Protein AF-N1R5I3-F1 (afdb_monomer)

Mean predicted aligned error: 16.25 Å

pLDDT: mean 70.78, std 18.13, range [28.2, 93.19]

Nearest PDB structures (foldseek):
  2zdi-assembly1_B-2  TM=7.464E-01  e=5.497E-02  Pyrococcus horikoshii
  1fxk-assembly1_B  TM=7.696E-01  e=9.918E-02  Methanothermobacter thermautotrophicus
  2zqm-assembly1_A  TM=6.468E-01  e=4.886E-02  Thermococcus sp. JCM 11816
  6r0w-assembly1_G  TM=3.339E-01  e=1.051E+00  Thermus thermophilus HB8
  7vau-assembly1_G  TM=3.436E-01  e=2.864E+00  Thermus thermophilus HB8

Radius of gyration: 32.84 Å; Cα contacts (8 Å, |Δi|>4): 110; chains: 1; bounding box: 80×50×85 Å

Solvent-accessible surface area (backbone atoms only — not comparable to full-atom values): 11424 Å² total; per-residue (Å²): 134,84,83,78,80,83,83,88,71,90,90,73,93,75,83,78,76,84,75,76,51,71,72,55,51,55,52,49,53,54,50,53,51,49,52,52,46,48,52,53,40,42,44,49,63,72,68,58,52,53,62,48,43,51,51,50,43,50,53,41,52,51,50,52,51,50,51,45,53,50,30,67,70,38,99,57,29,68,71,52,80,64,54,54,58,58,53,74,72,60,72,96,76,81,89,75,83,73,79,82,59,41,92,78,51,32,44,67,62,84,85,41,67,39,81,44,69,46,89,98,53,96,50,74,45,83,34,41,44,66,61,52,50,51,53,46,50,56,49,43,55,50,43,55,50,50,51,53,53,50,52,51,49,48,51,50,43,52,47,53,49,52,55,53,51,63,53,56,75,66,60,52,69,66,60,58,46,58,71,69,55,74,74,77,76,82,129

Secondary structure (DSSP, 8-state):
---------SS----------HHHHHHHHHHHHHHHHHHHHHIIIIISSHHHHHHHHHHHHHHHHHHHHHHHHSTTS---HHHHHHHHHS-----------BTTTBS--TT-EEEEEPTTS--EEEEEHHHHHHHHHHHHHHHHHHHHHHHHHHHHHHHHHHHHHHHHTTS-HHHHHHHH-------

InterPro domains:
  IPR030482 p53 and DNA damage-regulated protein 1 [PTHR21162] (20-185)

Foldseek 3Di:
DDDDDDDDDDDDPPPPPPPQDPVNVVVVVLVVVLVVLVVVLCCLPPNDQQVVLVVLLVVLVVVLVVLLVVLVVDPQADDDPVNVVVVVVDDDDDDDPDPPQDPRSGGDDQPAWDWDDDPPDPDIDTGGSVVVNVVSVVVNVVSVVSNVVSVVSSVVSVVVSVVSVVVVVVPDVVVVVVVVPPDPPDD

Sequence (187 aa):
MLEIGTFKFCGLLMNVCFVMDSNMKELQEALVDIETDAEQLLLARHEDQLVQNDKMRNANREALTALRKRART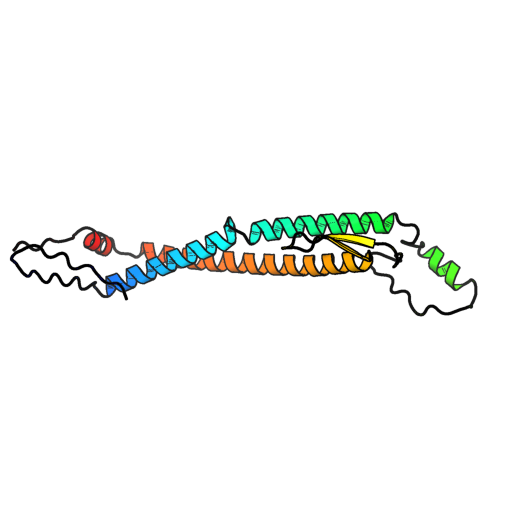TKSSVPSPFDIVMKEMEGTSGKQLVKEICSTCGNHDPKEHTWLMFPGSDIFARVPFHATHTILEEDQERLDFDTKKLQSFVKEKSFLISEKGALADKISPGIVKSLVSLTDNPK

Organism: Aegilops tauschii (NCBI:txid37682)

Structure (mmCIF, N/CA/C/O backbone):
data_AF-N1R5I3-F1
#
_entry.id   AF-N1R5I3-F1
#
loop_
_atom_site.group_PDB
_atom_site.id
_atom_site.type_symbol
_atom_site.label_atom_id
_atom_site.label_alt_id
_atom_site.label_comp_id
_atom_site.label_asym_id
_atom_site.label_entity_id
_atom_site.label_seq_id
_atom_site.pdbx_PDB_ins_code
_atom_site.Cartn_x
_atom_site.Cartn_y
_atom_site.Cartn_z
_atom_site.occupancy
_atom_site.B_iso_or_equiv
_atom_site.auth_seq_id
_atom_site.auth_comp_id
_atom_site.auth_asym_id
_atom_site.auth_atom_id
_atom_site.pdbx_PDB_model_num
ATOM 1 N N . MET A 1 1 ? -35.255 -9.635 11.832 1.00 32.19 1 MET A N 1
ATOM 2 C CA . MET A 1 1 ? -36.475 -10.222 12.423 1.00 32.19 1 MET A CA 1
ATOM 3 C C . MET A 1 1 ? -36.019 -11.476 13.155 1.00 32.19 1 MET A C 1
ATOM 5 O O . MET A 1 1 ? -35.851 -12.503 12.518 1.00 32.19 1 MET A O 1
ATOM 9 N N . LEU A 1 2 ? -35.617 -11.353 14.426 1.00 28.20 2 LEU A N 1
ATOM 10 C CA . LEU A 1 2 ? -35.163 -12.508 15.207 1.00 28.20 2 LEU A CA 1
ATOM 11 C C . LEU A 1 2 ? -36.399 -13.216 15.768 1.00 28.20 2 LEU A C 1
ATOM 13 O O . LEU A 1 2 ? -37.068 -12.687 16.654 1.00 28.20 2 LEU A O 1
ATOM 17 N N . GLU A 1 3 ? -36.718 -14.382 15.211 1.00 37.94 3 GLU A N 1
ATOM 18 C CA . GLU A 1 3 ? -37.683 -15.309 15.797 1.00 37.94 3 GLU A CA 1
ATOM 19 C C . GLU A 1 3 ? -37.089 -15.895 17.079 1.00 37.94 3 GLU A C 1
ATOM 21 O O . GLU A 1 3 ? -36.144 -16.683 17.053 1.00 37.94 3 GLU A O 1
ATOM 26 N N . ILE A 1 4 ? -37.639 -15.486 18.220 1.00 37.69 4 ILE A N 1
ATOM 27 C CA . ILE A 1 4 ? -37.329 -16.082 19.516 1.00 37.69 4 ILE A CA 1
ATOM 28 C C . ILE A 1 4 ? -38.252 -17.294 19.667 1.00 37.69 4 ILE A C 1
ATOM 30 O O . ILE A 1 4 ? -39.475 -17.161 19.743 1.00 37.69 4 ILE A O 1
ATOM 34 N N . GLY A 1 5 ? -37.649 -18.484 19.633 1.00 38.44 5 GLY A N 1
ATOM 35 C CA . GLY A 1 5 ? -38.334 -19.772 19.651 1.00 38.44 5 GLY A CA 1
ATOM 36 C C . GLY A 1 5 ? -39.270 -19.943 20.848 1.00 38.44 5 GLY A C 1
ATOM 37 O O . GLY A 1 5 ? -38.907 -19.705 21.998 1.00 38.44 5 GLY A O 1
ATOM 38 N N . THR A 1 6 ? -40.488 -20.400 20.569 1.00 33.66 6 THR A N 1
ATOM 39 C CA . THR A 1 6 ? -41.483 -20.751 21.583 1.00 33.66 6 THR A CA 1
ATOM 40 C C . THR A 1 6 ? -41.281 -22.202 22.020 1.00 33.66 6 THR A C 1
ATOM 42 O O . THR A 1 6 ? -41.724 -23.136 21.357 1.00 33.66 6 THR A O 1
ATOM 45 N N . PHE A 1 7 ? -40.630 -22.416 23.165 1.00 36.94 7 PHE A N 1
ATOM 46 C CA . PHE A 1 7 ? -40.650 -23.720 23.831 1.00 36.94 7 PHE A CA 1
ATOM 47 C C . PHE A 1 7 ? -41.945 -23.866 24.636 1.00 36.94 7 PHE A C 1
ATOM 49 O O . PHE A 1 7 ? -42.171 -23.184 25.633 1.00 36.94 7 PHE A O 1
ATOM 56 N N . L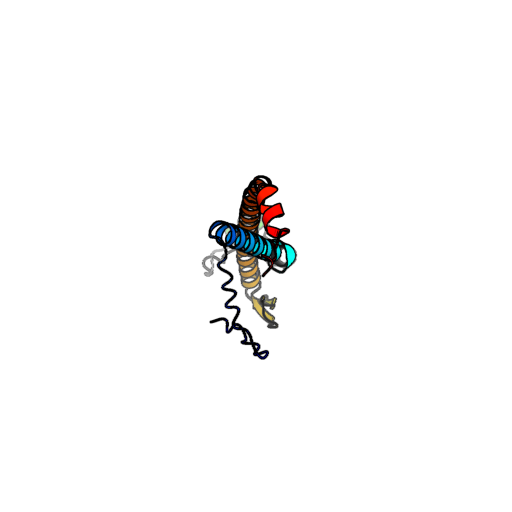YS A 1 8 ? -42.817 -24.769 24.180 1.00 33.47 8 LYS A N 1
ATOM 57 C CA . LYS A 1 8 ? -44.054 -25.158 24.865 1.00 33.47 8 LYS A CA 1
ATOM 58 C C . LYS A 1 8 ? -43.741 -26.284 25.854 1.00 33.47 8 LYS A C 1
ATOM 60 O O . LYS A 1 8 ? -43.558 -27.423 25.440 1.00 33.47 8 LYS A O 1
ATOM 65 N N . PHE A 1 9 ? -43.737 -25.982 27.151 1.00 32.16 9 PHE A N 1
ATOM 66 C CA . PHE A 1 9 ? -43.909 -26.989 28.200 1.00 32.16 9 PHE A CA 1
ATOM 67 C C . PHE A 1 9 ? -45.230 -26.749 28.937 1.00 32.16 9 PHE A C 1
ATOM 69 O O . PHE A 1 9 ? -45.660 -25.618 29.155 1.00 32.16 9 PHE A O 1
ATOM 76 N N . CYS A 1 10 ? -45.915 -27.851 29.218 1.00 35.41 10 CYS A N 1
ATOM 77 C CA . CYS A 1 10 ? -47.283 -27.924 29.706 1.00 35.41 10 CYS A CA 1
ATOM 78 C C . CYS A 1 10 ? -47.477 -27.179 31.043 1.00 35.41 10 CYS A C 1
ATOM 80 O O . CYS A 1 10 ? -46.829 -27.508 32.028 1.00 35.41 10 CYS A O 1
ATOM 82 N N . GLY A 1 11 ? -48.428 -26.236 31.079 1.00 38.22 11 GLY A N 1
ATOM 83 C CA . GLY A 1 11 ? -49.132 -25.834 32.302 1.00 38.22 11 GLY A CA 1
ATOM 84 C C . GLY A 1 11 ? -48.443 -24.833 33.236 1.00 38.22 11 GLY A C 1
ATOM 85 O O . GLY A 1 11 ? -48.203 -25.170 34.382 1.00 38.22 11 GLY A O 1
ATOM 86 N N . LEU A 1 12 ? -48.179 -23.605 32.779 1.00 35.69 12 LEU A N 1
ATOM 87 C CA . LEU A 1 12 ? -48.348 -22.331 33.513 1.00 35.69 12 LEU A CA 1
ATOM 88 C C . LEU A 1 12 ? -47.819 -21.213 32.596 1.00 35.69 12 LEU A C 1
ATOM 90 O O . LEU A 1 12 ? -46.630 -21.176 32.291 1.00 35.69 12 LEU A O 1
ATOM 94 N N . LEU A 1 13 ? -48.681 -20.304 32.135 1.00 38.00 13 LEU A N 1
ATOM 95 C CA . LEU A 1 13 ? -48.267 -19.134 31.351 1.00 38.00 13 LEU A CA 1
ATOM 96 C C . LEU A 1 13 ? -47.541 -18.133 32.263 1.00 38.00 13 LEU A C 1
ATOM 98 O O . LEU A 1 13 ? -48.144 -17.206 32.795 1.00 38.00 13 LEU A O 1
ATOM 102 N N . MET A 1 14 ? -46.237 -18.319 32.446 1.00 37.38 14 MET A N 1
ATOM 103 C CA . MET A 1 14 ? -45.344 -17.243 32.865 1.00 37.38 14 MET A CA 1
ATOM 104 C C . MET A 1 14 ? -44.928 -16.480 31.609 1.00 37.38 14 MET A C 1
ATOM 106 O O . MET A 1 14 ? -44.007 -16.880 30.903 1.00 37.38 14 MET A O 1
ATOM 110 N N . ASN A 1 15 ? -45.625 -15.383 31.312 1.00 40.53 15 ASN A N 1
ATOM 111 C CA . ASN A 1 15 ? -45.106 -14.374 30.393 1.00 40.53 15 ASN A CA 1
ATOM 112 C C . ASN A 1 15 ? -43.966 -13.642 31.106 1.00 40.53 15 ASN A C 1
ATOM 114 O O . ASN A 1 15 ? -44.182 -12.621 31.756 1.00 40.53 15 ASN A O 1
ATOM 118 N N . VAL A 1 16 ? -42.752 -14.183 31.017 1.00 43.09 16 VAL A N 1
ATOM 119 C CA . VAL A 1 16 ? -41.550 -13.440 31.397 1.00 43.09 16 VAL A CA 1
ATOM 120 C C . VAL A 1 16 ? -41.211 -12.523 30.228 1.00 43.09 16 VAL A C 1
ATOM 122 O O . VAL A 1 16 ? -40.530 -12.911 29.283 1.00 43.09 16 VAL A O 1
ATOM 125 N N . CYS A 1 17 ? -41.757 -11.310 30.254 1.00 42.47 17 CYS A N 1
ATOM 126 C CA . CYS A 1 17 ? -41.343 -10.256 29.341 1.00 42.47 17 CYS A CA 1
ATOM 127 C C . CYS A 1 17 ? -40.034 -9.675 29.889 1.00 42.47 17 CYS A C 1
ATOM 129 O O . CYS A 1 17 ? -40.055 -8.892 30.838 1.00 42.47 17 CYS A O 1
ATOM 131 N N . PHE A 1 18 ? -38.889 -10.092 29.343 1.00 45.56 18 PHE A N 1
ATOM 132 C CA . PHE A 1 18 ? -37.611 -9.450 29.648 1.00 45.56 18 PHE A CA 1
ATOM 133 C C . PHE A 1 18 ? -37.586 -8.072 28.978 1.00 45.56 18 PHE A C 1
ATOM 135 O O . PHE A 1 18 ? -37.163 -7.915 27.834 1.00 45.56 18 PHE A O 1
ATOM 142 N N . VAL A 1 19 ? -38.088 -7.059 29.683 1.00 56.59 19 VAL A N 1
ATOM 143 C CA . VAL A 1 19 ? -37.898 -5.661 29.298 1.00 56.59 19 VAL A CA 1
ATOM 144 C C . VAL A 1 19 ? -36.482 -5.285 29.714 1.00 56.59 19 VAL A C 1
ATOM 146 O O . VAL A 1 19 ? -36.206 -5.104 30.896 1.00 56.59 19 VAL A O 1
ATOM 149 N N . MET A 1 20 ? -35.571 -5.216 28.745 1.00 60.44 20 MET A N 1
ATOM 150 C CA . MET A 1 20 ? -34.242 -4.655 28.983 1.00 60.44 20 MET A CA 1
ATOM 151 C C . MET A 1 20 ? -34.392 -3.194 29.411 1.00 60.44 20 MET A C 1
ATOM 153 O O . MET A 1 20 ? -35.039 -2.413 28.706 1.00 60.44 20 MET A O 1
ATOM 157 N N . ASP A 1 21 ? -33.803 -2.851 30.556 1.00 67.12 21 ASP A N 1
ATOM 158 C CA . ASP A 1 21 ? -33.738 -1.482 31.070 1.00 67.12 21 ASP A CA 1
ATOM 159 C C . ASP A 1 21 ? -33.111 -0.546 30.014 1.00 67.12 21 ASP A C 1
ATOM 161 O O . ASP A 1 21 ? -32.239 -0.962 29.247 1.00 67.12 21 ASP A O 1
ATOM 165 N N . SER A 1 22 ? -33.554 0.712 29.943 1.00 72.06 22 SER A N 1
ATOM 166 C CA . SER A 1 22 ? -33.013 1.697 28.991 1.00 72.06 22 SER A CA 1
ATOM 167 C C . SER A 1 22 ? -31.502 1.862 29.159 1.00 72.06 22 SER A C 1
ATOM 169 O O . SER A 1 22 ? -30.767 1.852 28.176 1.00 72.06 22 SER A O 1
ATOM 171 N N . ASN A 1 23 ? -31.030 1.873 30.408 1.00 67.31 23 ASN A N 1
ATOM 172 C CA . ASN A 1 23 ? -29.608 1.974 30.728 1.00 67.31 23 ASN A CA 1
ATOM 173 C C . ASN A 1 23 ? -28.822 0.740 30.244 1.00 67.31 23 ASN A C 1
ATOM 175 O O . ASN A 1 23 ? -27.645 0.832 29.904 1.00 67.31 23 ASN A O 1
ATOM 179 N N . MET A 1 24 ? -29.474 -0.428 30.191 1.00 69.00 24 MET A N 1
ATOM 180 C CA . MET A 1 24 ? -28.870 -1.664 29.688 1.00 69.00 24 MET A CA 1
ATOM 181 C C . MET A 1 24 ? -28.740 -1.672 28.166 1.00 69.00 24 MET A C 1
ATOM 183 O O . MET A 1 24 ? -27.775 -2.229 27.648 1.00 69.00 24 MET A O 1
ATOM 187 N N . LYS A 1 25 ? -29.684 -1.052 27.450 1.00 73.31 25 LYS A N 1
ATOM 188 C CA . LYS A 1 25 ? -29.590 -0.893 25.992 1.00 73.31 25 LYS A CA 1
ATOM 189 C C . LYS A 1 25 ? -28.456 0.049 25.610 1.00 73.31 25 LYS A C 1
ATOM 191 O O . LYS A 1 25 ? -27.664 -0.302 24.746 1.00 73.31 25 LYS A O 1
ATOM 196 N N . GLU A 1 26 ? -28.331 1.171 26.315 1.00 75.62 26 GLU A N 1
ATOM 197 C CA . GLU A 1 26 ? -27.257 2.148 26.095 1.00 75.62 26 GLU A CA 1
ATOM 198 C C . GLU A 1 26 ? -25.866 1.543 26.344 1.00 75.62 26 GLU A C 1
ATOM 200 O O . GLU A 1 26 ? -24.950 1.731 25.545 1.00 75.62 26 GLU A O 1
ATOM 205 N N . LEU A 1 27 ? -25.705 0.758 27.418 1.00 74.56 27 LEU A N 1
ATOM 206 C CA . LEU A 1 27 ? -24.444 0.063 27.692 1.00 74.56 27 LEU A CA 1
ATOM 207 C C . LEU A 1 27 ? -24.122 -0.994 26.625 1.00 74.56 27 LEU A C 1
ATOM 209 O O . LEU A 1 27 ? -22.970 -1.122 26.216 1.00 74.56 27 LEU A O 1
ATOM 213 N N . GLN A 1 28 ? -25.123 -1.758 26.183 1.00 75.62 28 GLN A N 1
ATOM 214 C CA . GLN A 1 28 ? -24.932 -2.763 25.141 1.00 75.62 28 GLN A CA 1
ATOM 215 C C . GLN A 1 28 ? -24.524 -2.121 23.809 1.00 75.62 28 GLN A C 1
ATOM 217 O O . GLN A 1 28 ? -23.576 -2.593 23.189 1.00 75.62 28 GLN A O 1
ATOM 222 N N . GLU A 1 29 ? -25.196 -1.048 23.388 1.00 80.94 29 GLU A N 1
ATOM 223 C CA . GLU A 1 29 ? -24.838 -0.300 22.175 1.00 80.94 29 GLU A CA 1
ATOM 224 C C . GLU A 1 29 ? -23.408 0.246 22.262 1.00 80.94 29 GLU A C 1
ATOM 226 O O . GLU A 1 29 ? -22.619 0.047 21.341 1.00 80.94 29 GLU A O 1
ATOM 231 N N . ALA A 1 30 ? -23.021 0.821 23.406 1.00 79.81 30 ALA A N 1
ATOM 232 C CA . ALA A 1 30 ? -21.660 1.313 23.608 1.00 79.81 30 ALA A CA 1
ATOM 233 C C . ALA A 1 30 ? -20.594 0.204 23.507 1.00 79.81 30 ALA A C 1
ATOM 235 O O . ALA A 1 30 ? -19.517 0.435 22.957 1.00 79.81 30 ALA A O 1
ATOM 236 N N . LEU A 1 31 ? -20.875 -0.998 24.021 1.00 79.94 31 LEU A N 1
ATOM 237 C CA . LEU A 1 31 ? -19.963 -2.143 23.919 1.00 79.94 31 LEU A CA 1
ATOM 238 C C . LEU A 1 31 ? -19.847 -2.661 22.479 1.00 79.94 31 LEU A C 1
ATOM 240 O O . LEU A 1 31 ? -18.733 -2.917 22.026 1.00 79.94 31 LEU A O 1
ATOM 244 N N . VAL A 1 32 ? -20.966 -2.752 21.755 1.00 84.75 32 VAL A N 1
ATOM 245 C CA . VAL A 1 32 ? -20.989 -3.145 20.334 1.00 84.75 32 VAL A CA 1
ATOM 246 C C . VAL A 1 32 ? -20.195 -2.155 19.478 1.00 84.75 32 VAL A C 1
ATOM 248 O O . VAL A 1 32 ? -19.437 -2.561 18.596 1.00 84.75 32 VAL A O 1
ATOM 251 N N . ASP A 1 33 ? -20.302 -0.858 19.763 1.00 85.06 33 ASP A N 1
ATOM 252 C CA . ASP A 1 33 ? -19.533 0.173 19.066 1.00 85.06 33 ASP A CA 1
ATOM 253 C C . ASP A 1 33 ? -18.023 0.047 19.321 1.00 85.06 33 ASP A C 1
ATOM 255 O O . ASP A 1 33 ? -17.222 0.236 18.406 1.00 85.06 33 ASP A O 1
ATOM 259 N N . ILE A 1 34 ? -17.616 -0.258 20.560 1.00 84.25 34 ILE A N 1
ATOM 260 C CA . ILE A 1 34 ? -16.202 -0.478 20.911 1.00 84.25 34 ILE A CA 1
ATOM 261 C C . ILE A 1 34 ? -15.661 -1.723 20.207 1.00 84.25 34 ILE A C 1
ATOM 263 O O . ILE A 1 34 ? -14.552 -1.681 19.676 1.00 84.25 34 ILE A O 1
ATOM 267 N N . GLU A 1 35 ? -16.429 -2.813 20.190 1.00 84.25 35 GLU A N 1
ATOM 268 C CA . GLU A 1 35 ? -16.064 -4.052 19.500 1.00 84.25 35 GLU A CA 1
ATOM 269 C C . GLU A 1 35 ? -15.904 -3.813 17.993 1.00 84.25 35 GLU A C 1
ATOM 271 O O . GLU A 1 35 ? -14.868 -4.149 17.422 1.00 84.25 35 GLU A O 1
ATOM 276 N N . THR A 1 36 ? -16.851 -3.103 17.375 1.00 88.25 36 THR A N 1
ATOM 277 C CA . THR A 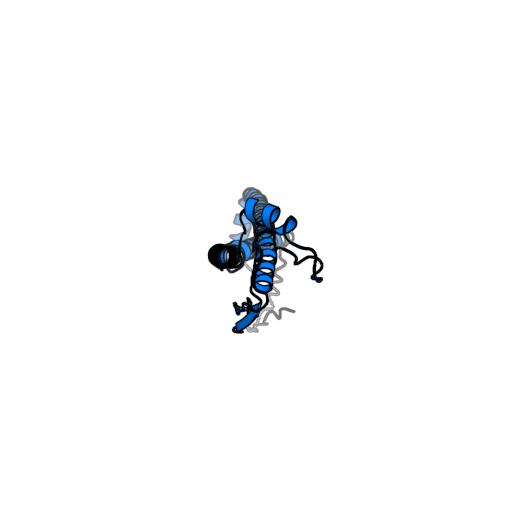1 36 ? -16.792 -2.733 15.952 1.00 88.25 36 THR A CA 1
ATOM 278 C C . THR A 1 36 ? -15.573 -1.856 15.637 1.00 88.25 36 THR A C 1
ATOM 280 O O . THR A 1 36 ? -14.874 -2.077 14.644 1.00 88.25 36 THR A O 1
ATOM 283 N N . ASP A 1 37 ? -15.276 -0.857 16.476 1.00 85.44 37 ASP A N 1
ATOM 284 C CA . ASP A 1 37 ? -14.087 -0.013 16.312 1.00 85.44 37 ASP A CA 1
ATOM 285 C C . ASP A 1 37 ? -12.786 -0.815 16.483 1.00 85.44 37 ASP A C 1
ATOM 287 O O . ASP A 1 37 ? -11.812 -0.576 15.758 1.00 85.44 37 ASP A O 1
ATOM 291 N N . ALA A 1 38 ? -12.762 -1.774 17.413 1.00 84.50 38 ALA A N 1
ATOM 292 C CA . ALA A 1 38 ? -11.624 -2.654 17.648 1.00 84.50 38 ALA A CA 1
ATOM 293 C C . ALA A 1 38 ? -11.386 -3.607 16.472 1.00 84.50 38 ALA A C 1
ATOM 295 O O . ALA A 1 38 ? -10.246 -3.726 16.026 1.00 84.50 38 ALA A O 1
ATOM 296 N N . GLU A 1 39 ? -12.433 -4.217 15.914 1.00 86.25 39 GLU A N 1
ATOM 297 C CA . GLU A 1 39 ? -12.341 -5.030 14.698 1.00 86.25 39 GLU A CA 1
ATOM 298 C C . GLU A 1 39 ? -11.801 -4.213 13.521 1.00 86.25 39 GLU A C 1
ATOM 300 O O . GLU A 1 39 ? -10.851 -4.630 12.861 1.00 86.25 39 GLU A O 1
ATOM 305 N N . GLN A 1 40 ? -12.320 -3.002 13.292 1.00 85.69 40 GLN A N 1
ATOM 306 C CA . GLN A 1 40 ? -11.816 -2.115 12.237 1.00 85.69 40 GLN A CA 1
ATOM 307 C C . GLN A 1 40 ? -10.341 -1.744 12.442 1.00 85.69 40 GLN A C 1
ATOM 309 O O . GLN A 1 40 ? -9.569 -1.692 11.480 1.00 85.69 40 GLN A O 1
ATOM 314 N N . LEU A 1 41 ? -9.926 -1.495 13.688 1.00 84.69 41 LEU A N 1
ATOM 315 C CA . LEU A 1 41 ? -8.529 -1.225 14.024 1.00 84.69 41 LEU A CA 1
ATOM 316 C C . LEU A 1 41 ? -7.641 -2.453 13.783 1.00 84.69 41 LEU A C 1
ATOM 318 O O . LEU A 1 41 ? -6.526 -2.307 13.273 1.00 84.69 41 LEU A O 1
ATOM 322 N N . LEU A 1 42 ? -8.118 -3.644 14.151 1.00 81.62 42 LEU A N 1
ATOM 323 C CA . LEU A 1 42 ? -7.424 -4.907 13.919 1.00 81.62 42 LEU A CA 1
ATOM 324 C C . LEU A 1 42 ? -7.299 -5.188 12.422 1.00 81.62 42 LEU A C 1
ATOM 326 O O . LEU A 1 42 ? -6.193 -5.457 11.977 1.00 81.62 42 LEU A O 1
ATOM 330 N N . LEU A 1 43 ? -8.347 -5.015 11.620 1.00 81.62 43 LEU A N 1
ATOM 331 C CA . LEU A 1 43 ? -8.281 -5.177 10.162 1.00 81.62 43 LEU A CA 1
ATOM 332 C C . LEU A 1 43 ? -7.293 -4.190 9.517 1.00 81.62 43 LEU A C 1
ATOM 334 O O . LEU A 1 43 ? -6.505 -4.564 8.645 1.00 81.62 43 LEU A O 1
ATOM 338 N N . ALA A 1 44 ? -7.268 -2.939 9.988 1.00 77.69 44 ALA A N 1
ATOM 339 C CA . ALA A 1 44 ? -6.331 -1.927 9.502 1.00 77.69 44 ALA A CA 1
ATOM 340 C C . ALA A 1 44 ? -4.863 -2.207 9.900 1.00 77.69 44 ALA A C 1
ATOM 342 O O . ALA A 1 44 ? -3.951 -1.891 9.130 1.00 77.69 44 ALA A O 1
ATOM 343 N N . ARG A 1 45 ? -4.614 -2.788 11.090 1.00 74.25 45 ARG A N 1
ATOM 344 C CA . ARG A 1 45 ? -3.261 -3.118 11.597 1.00 74.25 45 ARG A CA 1
ATOM 345 C C . ARG A 1 45 ? -2.753 -4.501 11.187 1.00 74.25 45 ARG A C 1
ATOM 347 O O . ARG A 1 45 ? -1.603 -4.609 10.770 1.00 74.25 45 ARG A O 1
ATOM 354 N N . HIS A 1 46 ? -3.557 -5.535 11.417 1.00 64.44 46 HIS A N 1
ATOM 355 C CA . HIS A 1 46 ? -3.167 -6.943 11.398 1.00 64.44 46 HIS A CA 1
ATOM 356 C C . HIS A 1 46 ? -3.436 -7.638 10.063 1.00 64.44 46 HIS A C 1
ATOM 358 O O . HIS A 1 46 ? -2.577 -8.417 9.658 1.00 64.44 46 HIS A O 1
ATOM 364 N N . GLU A 1 47 ? -4.573 -7.396 9.395 1.00 50.81 47 GLU A N 1
ATOM 365 C CA . GLU A 1 47 ? -5.024 -8.351 8.370 1.00 50.81 47 GLU A CA 1
ATOM 366 C C . GLU A 1 47 ? -4.526 -8.048 6.943 1.00 50.81 47 GLU A C 1
ATOM 368 O O . GLU A 1 47 ? -3.944 -8.951 6.360 1.00 50.81 47 GLU A O 1
ATOM 373 N N . ASP A 1 48 ? -4.582 -6.822 6.387 1.00 57.34 48 ASP A N 1
ATOM 374 C CA . ASP A 1 48 ? -4.196 -6.660 4.959 1.00 57.34 48 ASP A CA 1
ATOM 375 C C . ASP A 1 48 ? -3.617 -5.314 4.499 1.00 57.34 48 ASP A C 1
ATOM 377 O O . ASP A 1 48 ? -2.948 -5.270 3.472 1.00 57.34 48 ASP A O 1
ATOM 381 N N . GLN A 1 49 ? -3.815 -4.193 5.194 1.00 66.50 49 GLN A N 1
ATOM 382 C CA . GLN A 1 49 ? -3.538 -2.896 4.553 1.00 66.50 49 GLN A CA 1
ATOM 383 C C . GLN A 1 49 ? -2.140 -2.338 4.830 1.00 66.50 49 GLN A C 1
ATOM 385 O O . GLN A 1 49 ? -1.413 -2.064 3.882 1.00 66.50 49 GLN A O 1
ATOM 390 N N . LEU A 1 50 ? -1.703 -2.202 6.087 1.00 79.25 50 LEU A N 1
ATOM 391 C CA . LEU A 1 50 ? -0.375 -1.628 6.365 1.00 79.25 50 LEU A CA 1
ATOM 392 C C . LEU A 1 50 ? 0.778 -2.565 5.983 1.00 79.25 50 LEU A C 1
ATOM 394 O O . LEU A 1 50 ? 1.742 -2.126 5.360 1.00 79.25 50 LEU A O 1
ATOM 398 N N . VAL A 1 51 ? 0.680 -3.852 6.326 1.00 82.38 51 VAL A N 1
ATOM 399 C CA . VAL A 1 51 ? 1.747 -4.828 6.048 1.00 82.38 51 VAL A CA 1
ATOM 400 C C . VAL A 1 51 ? 1.869 -5.108 4.549 1.00 82.38 51 VAL A C 1
ATOM 402 O O . VAL A 1 51 ? 2.984 -5.173 4.036 1.00 82.38 51 VAL A O 1
ATOM 405 N N . GLN A 1 52 ? 0.754 -5.259 3.825 1.00 83.00 52 GLN A N 1
ATOM 406 C CA . GLN A 1 52 ? 0.822 -5.482 2.376 1.00 83.00 52 GLN A CA 1
ATOM 407 C C . GLN A 1 52 ? 1.237 -4.214 1.636 1.00 83.00 52 GLN A C 1
ATOM 409 O O . GLN A 1 52 ? 2.042 -4.304 0.714 1.00 83.00 52 GLN A O 1
ATOM 414 N N . ASN A 1 53 ? 0.769 -3.033 2.058 1.00 85.25 53 ASN A N 1
ATOM 415 C CA . ASN A 1 53 ? 1.228 -1.781 1.464 1.00 85.25 53 ASN A CA 1
ATOM 416 C C . ASN A 1 53 ? 2.741 -1.605 1.662 1.00 85.25 53 ASN A C 1
ATOM 418 O O . ASN A 1 53 ? 3.436 -1.300 0.699 1.00 85.25 53 ASN A O 1
ATOM 422 N N . ASP A 1 54 ? 3.282 -1.920 2.845 1.00 86.62 54 ASP A N 1
ATOM 423 C CA . ASP A 1 54 ? 4.728 -1.866 3.085 1.00 86.62 54 ASP A CA 1
ATOM 424 C C . ASP A 1 54 ? 5.517 -2.863 2.219 1.00 86.62 54 ASP A C 1
ATOM 426 O O . ASP A 1 54 ? 6.531 -2.498 1.621 1.00 86.62 54 ASP A O 1
ATOM 430 N N . LYS A 1 55 ? 5.020 -4.100 2.072 1.00 88.88 55 LYS A N 1
ATOM 431 C CA . LYS A 1 55 ? 5.607 -5.101 1.163 1.00 88.88 55 LYS A CA 1
ATOM 432 C C . LYS A 1 55 ? 5.635 -4.609 -0.282 1.00 88.88 55 LYS A C 1
ATOM 434 O O . LYS A 1 55 ? 6.684 -4.671 -0.922 1.00 88.88 55 LYS A O 1
ATOM 439 N N . MET A 1 56 ? 4.508 -4.102 -0.783 1.00 88.50 56 MET A N 1
ATOM 440 C CA . MET A 1 56 ? 4.387 -3.579 -2.147 1.00 88.50 56 MET A CA 1
ATOM 441 C C . MET A 1 56 ? 5.285 -2.361 -2.356 1.0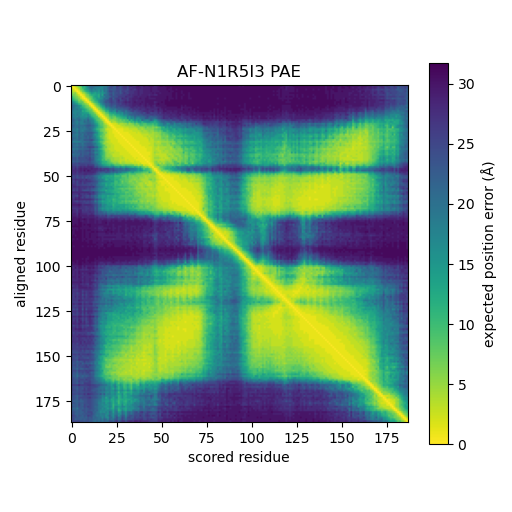0 88.50 56 MET A C 1
ATOM 443 O O . MET A 1 56 ? 6.001 -2.274 -3.350 1.00 88.50 56 MET A O 1
ATOM 447 N N . ARG A 1 57 ? 5.329 -1.458 -1.375 1.00 90.75 57 ARG A N 1
ATOM 448 C CA . ARG A 1 57 ? 6.200 -0.284 -1.381 1.00 90.75 57 ARG A CA 1
ATOM 449 C C . ARG A 1 57 ? 7.671 -0.682 -1.442 1.00 90.75 57 ARG A C 1
ATOM 451 O O . ARG A 1 57 ? 8.439 -0.105 -2.209 1.00 90.75 57 ARG A O 1
ATOM 458 N N . ASN A 1 58 ? 8.080 -1.676 -0.654 1.00 92.12 58 ASN A N 1
ATOM 459 C CA . ASN A 1 58 ? 9.451 -2.168 -0.691 1.00 92.12 58 ASN A CA 1
ATOM 460 C C . ASN A 1 58 ? 9.778 -2.831 -2.040 1.00 92.12 58 ASN A C 1
ATOM 462 O O . ASN A 1 58 ? 10.822 -2.542 -2.623 1.00 92.12 58 ASN A O 1
ATOM 466 N N . ALA A 1 59 ? 8.862 -3.641 -2.577 1.00 90.69 59 ALA A N 1
ATOM 467 C CA . ALA A 1 59 ? 9.025 -4.272 -3.884 1.00 90.69 59 ALA A CA 1
ATOM 468 C C . ALA A 1 59 ? 9.169 -3.234 -5.013 1.00 90.69 59 ALA A C 1
ATOM 470 O O . ALA A 1 59 ? 10.090 -3.330 -5.828 1.00 90.69 59 ALA A O 1
ATOM 471 N N . ASN A 1 60 ? 8.327 -2.196 -5.028 1.00 92.38 60 ASN A N 1
ATOM 472 C CA . ASN A 1 60 ? 8.408 -1.108 -6.006 1.00 92.38 60 ASN A CA 1
ATOM 473 C C . ASN A 1 60 ? 9.714 -0.323 -5.875 1.00 92.38 60 ASN A C 1
ATOM 475 O O . ASN A 1 60 ? 10.368 -0.036 -6.880 1.00 92.38 60 ASN A O 1
ATOM 479 N N . ARG A 1 61 ? 10.156 -0.030 -4.646 1.00 92.94 61 ARG A N 1
ATOM 480 C CA . ARG A 1 61 ? 11.447 0.625 -4.400 1.00 92.94 61 ARG A CA 1
ATOM 481 C C . ARG A 1 61 ? 12.619 -0.200 -4.935 1.00 92.94 61 ARG A C 1
ATOM 483 O O . ARG A 1 61 ? 13.543 0.362 -5.536 1.00 92.94 61 ARG A O 1
ATOM 490 N N . GLU A 1 62 ? 12.605 -1.513 -4.725 1.00 93.19 62 GLU A N 1
ATOM 491 C CA . GLU A 1 62 ? 13.609 -2.432 -5.269 1.00 93.19 62 GLU A CA 1
ATOM 492 C C . GLU A 1 62 ? 13.568 -2.477 -6.802 1.00 93.19 62 GLU A C 1
ATOM 494 O O . GLU A 1 62 ? 14.617 -2.340 -7.442 1.00 93.19 62 GLU A O 1
ATOM 499 N N . ALA A 1 63 ? 12.376 -2.559 -7.401 1.00 91.62 63 ALA A N 1
ATOM 500 C CA . ALA A 1 63 ? 12.188 -2.547 -8.850 1.00 91.62 63 ALA A CA 1
ATOM 501 C C . ALA A 1 63 ? 12.690 -1.236 -9.481 1.00 91.62 63 ALA A C 1
ATOM 503 O O . ALA A 1 63 ? 13.497 -1.267 -10.412 1.00 91.62 63 ALA A O 1
ATOM 504 N N . LEU A 1 64 ? 12.320 -0.078 -8.925 1.00 90.06 64 LEU A N 1
ATOM 505 C CA . LEU A 1 64 ? 12.827 1.231 -9.351 1.00 90.06 64 LEU A CA 1
ATOM 506 C C . LEU A 1 64 ? 14.347 1.333 -9.194 1.00 90.06 64 LEU A C 1
ATOM 508 O O . LEU A 1 64 ? 15.030 1.868 -10.068 1.00 90.06 64 LEU A O 1
ATOM 512 N N . THR A 1 65 ? 14.912 0.790 -8.114 1.00 90.00 65 THR A N 1
ATOM 513 C CA . THR A 1 65 ? 16.369 0.761 -7.916 1.00 90.00 65 THR A CA 1
ATOM 514 C C . THR A 1 65 ? 17.053 -0.084 -8.989 1.00 90.00 65 THR A C 1
ATOM 516 O O . THR A 1 65 ? 18.088 0.323 -9.523 1.00 90.00 65 THR A O 1
ATOM 519 N N . ALA A 1 66 ? 16.479 -1.235 -9.341 1.00 89.75 66 ALA A N 1
ATOM 520 C CA . ALA A 1 66 ? 16.987 -2.090 -10.407 1.00 89.75 66 ALA A CA 1
ATOM 521 C C . ALA A 1 66 ? 16.895 -1.405 -11.779 1.00 89.75 66 ALA A C 1
ATOM 523 O O . ALA A 1 66 ? 17.885 -1.385 -12.513 1.00 89.75 66 ALA A O 1
ATOM 524 N N . LEU A 1 67 ? 15.761 -0.769 -12.097 1.00 87.00 67 LEU A N 1
ATOM 525 C CA . LEU A 1 67 ? 15.585 -0.011 -13.339 1.00 87.00 67 LEU A CA 1
ATOM 526 C C . LEU A 1 67 ? 16.583 1.142 -13.437 1.00 87.00 67 LEU A C 1
ATOM 528 O O . LEU A 1 67 ? 17.237 1.294 -14.462 1.00 87.00 67 LEU A O 1
ATOM 532 N N . ARG A 1 68 ? 16.788 1.903 -12.359 1.00 85.50 68 ARG A N 1
ATOM 533 C CA . ARG A 1 68 ? 17.756 3.012 -12.326 1.00 85.50 68 ARG A CA 1
ATOM 534 C C . ARG A 1 68 ? 19.200 2.533 -12.478 1.00 85.50 68 ARG A C 1
ATOM 536 O O . ARG A 1 68 ? 19.989 3.180 -13.162 1.00 85.50 68 ARG A O 1
ATOM 543 N N . LYS A 1 69 ? 19.562 1.395 -11.872 1.00 84.75 69 LYS A N 1
ATOM 544 C CA . LYS A 1 69 ? 20.880 0.767 -12.076 1.00 84.75 69 LYS A CA 1
ATOM 545 C C . LYS A 1 69 ? 21.064 0.338 -13.528 1.00 84.75 69 LYS A C 1
ATOM 547 O O . LYS A 1 69 ? 22.095 0.648 -14.116 1.00 84.75 69 LYS A O 1
ATOM 552 N N . ARG A 1 70 ? 20.057 -0.323 -14.106 1.00 80.62 70 ARG A N 1
ATOM 553 C CA . ARG A 1 70 ? 20.069 -0.750 -15.507 1.00 80.62 70 ARG A CA 1
ATOM 554 C C . ARG A 1 70 ? 20.198 0.445 -16.441 1.00 80.62 70 ARG A C 1
ATOM 556 O O . ARG A 1 70 ? 21.098 0.421 -17.275 1.00 80.62 70 ARG A O 1
ATOM 563 N N . ALA A 1 71 ? 19.398 1.494 -16.228 1.00 76.50 71 ALA A N 1
ATOM 564 C CA . ALA A 1 71 ? 19.462 2.741 -16.982 1.00 76.50 71 ALA A CA 1
ATOM 565 C C . ALA A 1 71 ? 20.911 3.216 -17.073 1.00 76.50 71 ALA A C 1
ATOM 567 O O . ALA A 1 71 ? 21.434 3.202 -18.173 1.00 76.50 71 ALA A O 1
ATOM 568 N N . ARG A 1 72 ? 21.602 3.439 -15.940 1.00 71.81 72 ARG A N 1
ATOM 569 C CA . ARG A 1 72 ? 23.014 3.892 -15.875 1.00 71.81 72 ARG A CA 1
ATOM 570 C C . ARG A 1 72 ? 24.033 3.023 -16.625 1.00 71.81 72 ARG A C 1
ATOM 572 O O . ARG A 1 72 ? 25.124 3.497 -16.920 1.00 71.81 72 ARG A O 1
ATOM 579 N N . THR A 1 73 ? 23.729 1.747 -16.855 1.00 63.66 73 THR A N 1
ATOM 580 C CA . THR A 1 73 ? 24.632 0.797 -17.532 1.00 63.66 73 THR A CA 1
ATOM 581 C C . THR A 1 73 ? 24.346 0.637 -19.025 1.00 63.66 73 THR A C 1
ATOM 583 O O . THR A 1 73 ? 25.142 0.026 -19.739 1.00 63.66 73 THR A O 1
ATOM 586 N N . THR A 1 74 ? 23.226 1.166 -19.522 1.00 58.84 74 THR A N 1
ATOM 587 C CA . THR A 1 74 ? 22.869 1.074 -20.943 1.00 58.84 74 THR A CA 1
ATOM 588 C C . THR A 1 74 ? 23.579 2.160 -21.754 1.00 58.84 74 THR A C 1
ATOM 590 O O . THR A 1 74 ? 23.688 3.306 -21.334 1.00 58.84 74 THR A O 1
ATOM 593 N N . LYS A 1 75 ? 24.075 1.808 -22.949 1.00 51.75 75 LYS A N 1
ATOM 594 C CA . LYS A 1 75 ? 24.926 2.665 -23.806 1.00 51.75 75 LYS A CA 1
ATOM 595 C C . LYS A 1 75 ? 24.322 4.026 -24.206 1.00 51.75 75 LYS A C 1
ATOM 597 O O . LYS A 1 75 ? 25.041 4.835 -24.784 1.00 51.75 75 LYS A O 1
ATOM 602 N N . SER A 1 76 ? 23.038 4.290 -23.951 1.00 55.28 76 SER A N 1
ATOM 603 C CA . SER A 1 76 ? 22.404 5.589 -24.217 1.00 55.28 76 SER A CA 1
ATOM 604 C C . SER A 1 76 ? 22.292 6.496 -22.989 1.00 55.28 76 SER A C 1
ATOM 606 O O . SER A 1 76 ? 21.985 7.676 -23.158 1.00 55.28 76 SER A O 1
ATOM 608 N N . SER A 1 77 ? 22.554 6.007 -21.775 1.00 48.25 77 SER A N 1
ATOM 609 C CA . SER A 1 77 ? 22.354 6.795 -20.563 1.00 48.25 77 SER A CA 1
ATOM 610 C C . SER A 1 77 ? 23.591 7.630 -20.228 1.00 48.25 77 SER A C 1
ATOM 612 O O . SER A 1 77 ? 24.615 7.108 -19.793 1.00 48.25 77 SER A O 1
ATOM 614 N N . VAL A 1 78 ? 23.422 8.943 -20.345 1.00 50.25 78 VAL A N 1
ATOM 615 C CA . VAL A 1 78 ? 24.341 10.002 -19.906 1.00 50.25 78 VAL A CA 1
ATOM 616 C C . VAL A 1 78 ? 25.551 10.206 -20.831 1.00 50.25 78 VAL A C 1
ATOM 618 O O . VAL A 1 78 ? 26.643 9.719 -20.548 1.00 50.25 78 VAL A O 1
ATOM 621 N N . PRO A 1 79 ? 25.401 11.003 -21.909 1.00 52.09 79 PRO A N 1
ATOM 622 C CA . PRO A 1 79 ? 26.535 11.780 -22.390 1.00 52.09 79 PRO A CA 1
ATOM 623 C C . PRO A 1 79 ? 27.009 12.664 -21.229 1.00 52.09 79 PRO A C 1
ATOM 625 O O . PRO A 1 79 ? 26.184 13.253 -20.521 1.00 52.09 79 PRO A O 1
ATOM 628 N N . SER A 1 80 ? 28.320 12.749 -21.017 1.00 52.75 80 SER A N 1
ATOM 629 C CA . SER A 1 80 ? 28.899 13.736 -20.106 1.00 52.75 80 SER A CA 1
ATOM 630 C C . SER A 1 80 ? 28.349 15.128 -20.458 1.00 52.75 80 SER A C 1
ATOM 632 O O . SER A 1 80 ? 28.121 15.391 -21.641 1.00 52.75 80 SER A O 1
ATOM 634 N N . PRO A 1 81 ? 28.153 16.058 -19.504 1.00 56.41 81 PRO A N 1
ATOM 635 C CA . PRO A 1 81 ? 27.797 17.443 -19.829 1.00 56.41 81 PRO A CA 1
ATOM 636 C C . PRO A 1 81 ? 28.703 18.057 -20.913 1.00 56.41 81 PRO A C 1
ATOM 638 O O . PRO A 1 81 ? 28.244 18.862 -21.716 1.00 56.41 81 PRO A O 1
ATOM 641 N N . PHE A 1 82 ? 29.960 17.607 -20.997 1.00 54.94 82 PHE A N 1
ATOM 642 C CA . PHE A 1 82 ? 30.889 17.968 -22.068 1.00 54.94 82 PHE A CA 1
ATOM 643 C C . PHE A 1 82 ? 30.523 17.366 -23.437 1.00 54.94 82 PHE A C 1
ATOM 645 O O . PHE A 1 82 ? 30.644 18.052 -24.446 1.00 54.94 82 PHE A O 1
ATOM 652 N N . ASP A 1 83 ? 30.013 16.135 -23.495 1.00 56.62 83 ASP A N 1
ATOM 653 C CA . ASP A 1 83 ? 29.612 15.469 -24.744 1.00 56.62 83 ASP A CA 1
ATOM 654 C C . ASP A 1 83 ? 28.370 16.116 -25.378 1.00 56.62 83 ASP A C 1
ATOM 656 O O . ASP A 1 83 ? 28.215 16.090 -26.597 1.00 56.62 83 ASP A O 1
ATOM 660 N N . ILE A 1 84 ? 27.482 16.707 -24.568 1.00 57.97 84 ILE A N 1
ATOM 661 C CA . ILE A 1 84 ? 26.313 17.460 -25.056 1.00 57.97 84 ILE A CA 1
ATOM 662 C C . ILE A 1 84 ? 26.776 18.758 -25.727 1.00 57.97 84 ILE A C 1
ATOM 664 O O . ILE A 1 84 ? 26.386 19.035 -26.859 1.00 57.97 84 ILE A O 1
ATOM 668 N N . VAL A 1 85 ? 27.677 19.496 -25.070 1.00 60.34 85 VAL A N 1
ATOM 669 C CA . VAL A 1 85 ? 28.225 20.764 -25.580 1.00 60.34 85 VAL A CA 1
ATOM 670 C C . VAL A 1 85 ? 29.035 20.550 -26.863 1.00 60.34 85 VAL A C 1
ATOM 672 O O . VAL A 1 85 ? 28.876 21.299 -27.822 1.00 60.34 85 VAL A O 1
ATOM 675 N N . MET A 1 86 ? 29.851 19.493 -26.928 1.00 61.12 86 MET A N 1
ATOM 676 C CA . MET A 1 86 ? 30.634 19.176 -28.131 1.00 61.12 86 MET A CA 1
ATOM 677 C C . MET A 1 86 ? 29.746 18.771 -29.319 1.00 61.12 86 MET A C 1
ATOM 679 O O . MET A 1 86 ? 30.076 19.065 -30.465 1.00 61.12 86 MET A O 1
ATOM 683 N N . LYS A 1 87 ? 28.590 18.150 -29.058 1.00 59.19 87 LYS A N 1
ATOM 684 C CA . LYS A 1 87 ? 27.656 17.687 -30.094 1.00 59.19 87 LYS A CA 1
ATOM 685 C C . LYS A 1 87 ? 26.743 18.791 -30.636 1.00 59.19 87 LYS A C 1
ATOM 687 O O . LYS A 1 87 ? 26.281 18.684 -31.767 1.00 59.19 87 LYS A O 1
ATOM 692 N N . GLU A 1 88 ? 26.509 19.859 -29.873 1.00 58.78 88 GLU A N 1
ATOM 693 C CA . GLU A 1 88 ? 25.808 21.063 -30.353 1.00 58.78 88 GLU A CA 1
ATOM 694 C C . GLU A 1 88 ? 26.668 21.907 -31.312 1.00 58.78 88 GLU A C 1
ATOM 696 O O . GLU A 1 88 ? 26.128 22.666 -32.117 1.00 58.78 88 GLU A O 1
ATOM 701 N N . MET A 1 89 ? 27.996 21.744 -31.276 1.00 55.66 89 MET A N 1
ATOM 702 C CA . MET A 1 89 ? 2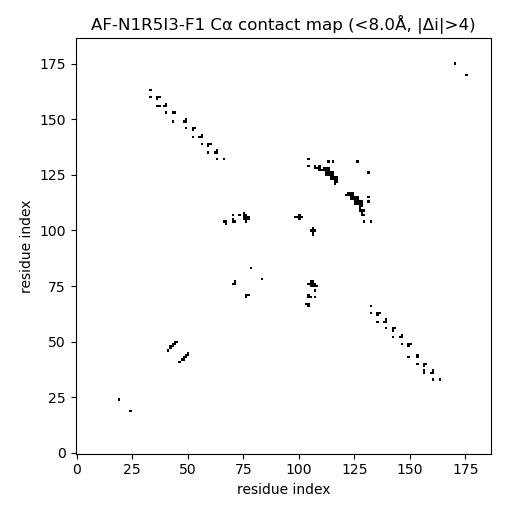8.933 22.444 -32.164 1.00 55.66 89 MET A CA 1
ATOM 703 C C . MET A 1 89 ? 29.175 21.718 -33.502 1.00 55.66 89 MET A C 1
ATOM 705 O O . MET A 1 89 ? 29.624 22.343 -34.463 1.00 55.66 89 MET A O 1
ATOM 709 N N . GLU A 1 90 ? 28.845 20.426 -33.604 1.00 51.16 90 GLU A N 1
ATOM 710 C CA . GLU A 1 90 ? 29.055 19.601 -34.801 1.00 51.16 90 GLU A CA 1
ATOM 711 C C . GLU A 1 90 ? 27.745 19.329 -35.564 1.00 51.16 90 GLU A C 1
ATOM 713 O O . GLU A 1 90 ? 27.148 18.260 -35.487 1.00 51.16 90 GLU A O 1
ATOM 718 N N . GLY A 1 91 ? 27.337 20.292 -36.394 1.00 48.12 91 GLY A N 1
ATOM 719 C CA . GLY A 1 91 ? 26.664 19.986 -37.662 1.00 48.12 91 GLY A CA 1
ATOM 720 C C . GLY A 1 91 ? 25.131 19.946 -37.667 1.00 48.12 91 GLY A C 1
ATOM 721 O O . GLY A 1 91 ? 24.479 18.950 -37.360 1.00 48.12 91 GLY A O 1
ATOM 722 N N . THR A 1 92 ? 24.548 21.015 -38.203 1.00 56.91 92 THR A N 1
ATOM 723 C CA . THR A 1 92 ? 23.151 21.129 -38.631 1.00 56.91 92 THR A CA 1
ATOM 724 C C . THR A 1 92 ? 22.793 20.098 -39.715 1.00 56.91 92 THR A C 1
ATOM 726 O O . THR A 1 92 ? 23.115 20.300 -40.883 1.00 56.91 92 THR A O 1
ATOM 729 N N . SER A 1 93 ? 22.057 19.028 -39.384 1.00 42.19 93 SER A N 1
ATOM 730 C CA . SER A 1 93 ? 21.143 18.362 -40.336 1.00 42.19 93 SER A CA 1
ATOM 731 C C . SER A 1 93 ? 20.117 17.443 -39.648 1.00 42.19 93 SER A C 1
ATOM 733 O O . SER A 1 93 ? 20.464 16.504 -38.946 1.00 42.19 93 SER A O 1
ATOM 735 N N . GLY A 1 94 ? 18.825 17.694 -39.901 1.00 43.84 94 GLY A N 1
ATOM 736 C CA . GLY A 1 94 ? 17.782 16.657 -39.877 1.00 43.84 94 GLY A CA 1
ATOM 737 C C . GLY A 1 94 ? 17.131 16.294 -38.532 1.00 43.84 94 GLY A C 1
ATOM 738 O O . GLY A 1 94 ? 17.413 15.251 -37.964 1.00 43.84 94 GLY A O 1
ATOM 739 N N . LYS A 1 95 ? 16.168 17.117 -38.095 1.00 50.56 95 LYS A N 1
ATOM 740 C CA . LYS A 1 95 ? 14.959 16.781 -37.304 1.00 50.56 95 LYS A CA 1
ATOM 741 C C . LYS A 1 95 ? 14.946 15.445 -36.523 1.00 50.56 95 LYS A C 1
ATOM 743 O O . LYS A 1 95 ? 14.526 14.419 -37.049 1.00 50.56 95 LYS A O 1
ATOM 748 N N . GLN A 1 96 ? 15.104 15.543 -35.203 1.00 41.41 96 GLN A N 1
ATOM 749 C CA . GLN A 1 96 ? 14.140 14.940 -34.277 1.00 41.41 96 GLN A CA 1
ATOM 750 C C . GLN A 1 96 ? 13.914 15.923 -33.125 1.00 41.41 96 GLN A C 1
ATOM 752 O O . GLN A 1 96 ? 14.761 16.086 -32.252 1.00 41.41 96 GLN A O 1
ATOM 757 N N . LEU A 1 97 ? 12.799 16.652 -33.207 1.00 48.56 97 LEU A N 1
ATOM 758 C CA . LEU A 1 97 ? 12.354 17.625 -32.213 1.00 48.56 97 LEU A CA 1
ATOM 759 C C . LEU A 1 97 ? 12.225 16.907 -30.864 1.00 48.56 97 LEU A C 1
ATOM 761 O O . LEU A 1 97 ? 11.440 15.973 -30.759 1.00 48.56 97 LEU A O 1
ATOM 765 N N . VAL A 1 98 ? 13.057 17.318 -29.903 1.00 46.84 98 VAL A N 1
ATOM 766 C CA . VAL A 1 98 ? 13.054 16.950 -28.477 1.00 46.84 98 VAL A CA 1
ATOM 767 C C . VAL A 1 98 ? 12.793 15.460 -28.219 1.00 46.84 98 VAL A C 1
ATOM 769 O O . VAL A 1 98 ? 11.665 15.028 -28.005 1.00 46.84 98 VAL A O 1
ATOM 772 N N . LYS A 1 99 ? 13.858 14.649 -28.165 1.00 55.78 99 LYS A N 1
ATOM 773 C CA . LYS A 1 99 ? 13.768 13.402 -27.393 1.00 55.78 99 LYS A CA 1
ATOM 774 C C . LYS A 1 99 ? 13.558 13.809 -25.938 1.00 55.78 99 LYS A C 1
ATOM 776 O O . LYS A 1 99 ? 14.455 14.420 -25.363 1.00 55.78 99 LYS A O 1
ATOM 781 N N . GLU A 1 100 ? 12.389 13.522 -25.372 1.00 56.03 100 GLU A N 1
ATOM 782 C CA . GLU A 1 100 ? 12.127 13.714 -23.945 1.00 56.03 100 GLU A CA 1
ATOM 783 C C . GLU A 1 100 ? 13.106 12.840 -23.156 1.00 56.03 100 GLU A C 1
ATOM 785 O O . GLU A 1 100 ? 12.975 11.619 -23.050 1.00 56.03 100 GLU A O 1
ATOM 790 N N . ILE A 1 101 ? 14.171 13.473 -22.673 1.00 64.00 101 ILE A N 1
ATOM 791 C CA . ILE A 1 101 ? 15.129 12.840 -21.782 1.00 64.00 101 ILE A CA 1
ATOM 792 C C . ILE A 1 101 ? 14.448 12.803 -20.420 1.00 64.00 101 ILE A C 1
ATOM 794 O O . ILE A 1 101 ? 14.300 13.830 -19.761 1.00 64.00 101 ILE A O 1
ATOM 798 N N . CYS A 1 102 ? 14.021 11.615 -20.002 1.00 68.94 102 CYS A N 1
ATOM 799 C CA . CYS A 1 102 ? 13.524 11.409 -18.649 1.00 68.94 102 CYS A CA 1
ATOM 800 C C . CYS A 1 102 ? 14.640 11.768 -17.656 1.00 68.94 102 CYS A C 1
ATOM 802 O O . CYS A 1 102 ? 15.762 11.276 -17.780 1.00 68.94 102 CYS A O 1
ATOM 804 N N . SER A 1 103 ? 14.342 12.593 -16.654 1.00 68.88 103 SER A N 1
ATOM 805 C CA . SER A 1 103 ? 15.299 12.988 -15.609 1.00 68.88 103 SER A CA 1
ATOM 806 C C . SER A 1 103 ? 15.877 11.788 -14.847 1.00 68.88 103 SER A C 1
ATOM 808 O O . SER A 1 103 ? 17.029 11.822 -14.417 1.00 68.88 103 SER A O 1
ATOM 810 N N . THR A 1 104 ? 15.097 10.713 -14.717 1.00 70.25 104 THR A N 1
ATOM 811 C CA . THR A 1 104 ? 15.463 9.521 -13.944 1.00 70.25 104 THR A CA 1
ATOM 812 C C . THR A 1 104 ? 16.048 8.400 -14.809 1.00 70.25 104 THR A C 1
ATOM 814 O O . THR A 1 104 ? 17.041 7.781 -14.428 1.00 70.25 104 THR A O 1
ATOM 817 N N . CYS A 1 105 ? 15.460 8.136 -15.982 1.00 73.00 105 CYS A N 1
ATOM 818 C CA . CYS A 1 105 ? 15.926 7.095 -16.910 1.00 73.00 105 CYS A CA 1
ATOM 819 C C . CYS A 1 105 ? 17.024 7.583 -17.870 1.00 73.00 105 CYS A C 1
ATOM 821 O O . CYS A 1 105 ? 17.704 6.769 -18.491 1.00 73.00 105 CYS A O 1
ATOM 823 N N . GLY A 1 106 ? 17.197 8.897 -18.017 1.00 71.31 106 GLY A N 1
ATOM 824 C CA . GLY A 1 106 ? 18.053 9.488 -19.035 1.00 71.31 106 GLY A CA 1
ATOM 825 C C . GLY A 1 106 ? 17.557 9.212 -20.457 1.00 71.31 106 GLY A C 1
ATOM 826 O O . GLY A 1 106 ? 16.389 8.890 -20.709 1.00 71.31 106 GLY A O 1
ATOM 827 N N . ASN A 1 107 ? 18.477 9.350 -21.410 1.00 71.06 107 ASN A N 1
ATOM 828 C CA . ASN A 1 107 ? 18.252 8.947 -22.791 1.00 71.06 107 ASN A CA 1
ATOM 829 C C . ASN A 1 107 ? 18.205 7.412 -22.839 1.00 71.06 107 ASN A C 1
ATOM 831 O O . ASN A 1 107 ? 19.206 6.746 -22.583 1.00 71.06 107 ASN A O 1
ATOM 835 N N . HIS A 1 108 ? 17.029 6.862 -23.116 1.00 71.62 108 HIS A N 1
ATOM 836 C CA . HIS A 1 108 ? 16.742 5.429 -23.119 1.00 71.62 108 HIS A CA 1
ATOM 837 C C . HIS A 1 108 ? 16.364 4.972 -24.534 1.00 71.62 108 HIS A C 1
ATOM 839 O O . HIS A 1 108 ? 15.907 5.776 -25.351 1.00 71.62 108 HIS A O 1
ATOM 845 N N . ASP A 1 109 ? 16.541 3.684 -24.838 1.00 73.38 109 ASP A N 1
ATOM 846 C CA . ASP A 1 109 ? 16.048 3.115 -26.094 1.00 73.38 109 ASP A CA 1
ATOM 847 C C . ASP A 1 109 ? 14.538 2.831 -25.974 1.00 73.38 109 ASP A C 1
ATOM 849 O O . ASP A 1 109 ? 14.144 1.983 -25.170 1.00 73.38 109 ASP A O 1
ATOM 853 N N . PRO A 1 110 ? 13.664 3.478 -26.770 1.00 71.81 110 PRO A N 1
ATOM 854 C CA . PRO A 1 110 ? 12.226 3.205 -26.741 1.00 71.81 110 PRO A CA 1
ATOM 855 C C . PRO A 1 110 ? 11.868 1.771 -27.171 1.00 71.81 110 PRO A C 1
ATOM 857 O O . PRO A 1 110 ? 10.741 1.331 -26.952 1.00 71.81 110 PRO A O 1
ATOM 860 N N . LYS A 1 111 ? 12.799 1.025 -27.786 1.00 77.75 111 LYS A N 1
ATOM 861 C CA . LYS A 1 111 ? 12.621 -0.394 -28.132 1.00 77.75 111 LYS A CA 1
ATOM 862 C C . LYS A 1 111 ? 13.002 -1.341 -26.997 1.00 77.75 111 LYS A C 1
ATOM 864 O O . LYS A 1 111 ? 12.730 -2.541 -27.104 1.00 77.75 111 LYS A O 1
ATOM 869 N N . GLU A 1 112 ? 13.622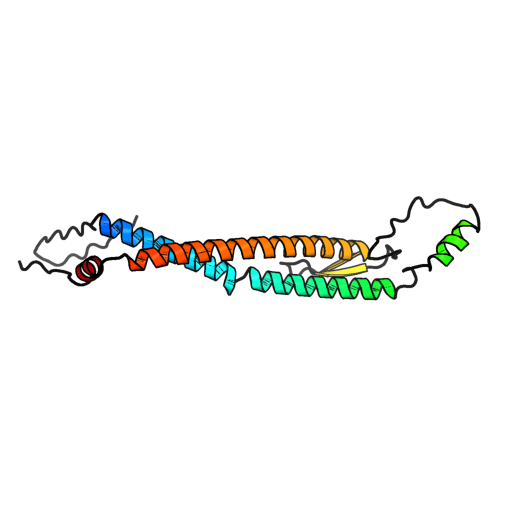 -0.854 -25.927 1.00 82.81 112 GLU A N 1
ATOM 870 C CA . GLU A 1 112 ? 13.918 -1.666 -24.754 1.00 82.81 112 GLU A CA 1
ATOM 871 C C . GLU A 1 112 ? 12.624 -1.952 -23.985 1.00 82.81 112 GLU A C 1
ATOM 873 O O . GLU A 1 112 ? 11.828 -1.054 -23.712 1.00 82.81 112 GLU A O 1
ATOM 878 N N . HIS A 1 113 ? 12.401 -3.222 -23.651 1.00 86.94 113 HIS A N 1
ATOM 879 C CA . HIS A 1 113 ? 11.220 -3.657 -22.913 1.00 86.94 113 HIS A CA 1
ATOM 880 C C . HIS A 1 113 ? 11.611 -4.318 -21.593 1.00 86.94 113 HIS A C 1
ATOM 882 O O . HIS A 1 113 ? 12.679 -4.928 -21.465 1.00 86.94 113 HIS A O 1
ATOM 888 N N . THR A 1 114 ? 10.687 -4.248 -20.646 1.00 89.69 114 THR A N 1
ATOM 889 C CA . THR A 1 114 ? 10.748 -4.892 -19.341 1.00 89.69 114 THR A CA 1
ATOM 890 C C . THR A 1 114 ? 9.465 -5.689 -19.123 1.00 89.69 114 THR A C 1
ATOM 892 O O . THR A 1 114 ? 8.394 -5.321 -19.606 1.00 89.69 114 THR A O 1
ATOM 895 N N . TRP A 1 115 ? 9.582 -6.818 -18.429 1.00 91.38 115 TRP A N 1
ATOM 896 C CA . TRP A 1 115 ? 8.424 -7.582 -17.980 1.00 91.38 115 TRP A CA 1
ATOM 897 C C . TRP A 1 115 ? 7.896 -6.984 -16.680 1.00 91.38 115 TRP A C 1
ATOM 899 O O . TRP A 1 115 ? 8.656 -6.829 -15.726 1.00 91.38 115 TRP A O 1
ATOM 909 N N . LEU A 1 116 ? 6.607 -6.663 -16.658 1.00 90.19 116 LEU A N 1
ATOM 910 C CA . LEU A 1 116 ? 5.895 -6.174 -15.485 1.00 90.19 116 LEU A CA 1
ATOM 911 C C . LEU A 1 116 ? 4.760 -7.143 -15.148 1.00 90.19 116 LEU A C 1
ATOM 913 O O . LEU A 1 116 ? 4.050 -7.600 -16.044 1.00 90.19 116 LEU A O 1
ATOM 917 N N . MET A 1 117 ? 4.602 -7.443 -13.862 1.00 88.75 117 MET A N 1
ATOM 918 C CA . MET A 1 117 ? 3.443 -8.155 -13.325 1.00 88.75 117 MET A CA 1
ATOM 919 C C . MET A 1 117 ? 2.473 -7.119 -12.758 1.00 88.75 117 MET A C 1
ATOM 921 O O . MET A 1 117 ? 2.898 -6.258 -11.987 1.00 88.75 117 MET A O 1
ATOM 925 N N . PHE A 1 118 ? 1.197 -7.170 -13.142 1.00 81.12 118 PHE A N 1
ATOM 926 C CA . PHE A 1 118 ? 0.214 -6.213 -12.629 1.00 81.12 118 PHE A CA 1
ATOM 927 C C . PHE A 1 118 ? -0.301 -6.636 -11.247 1.00 81.12 118 PHE A C 1
ATOM 929 O O . PHE A 1 118 ? -0.732 -7.784 -11.095 1.00 81.12 118 PHE A O 1
ATOM 936 N N . PRO A 1 119 ? -0.304 -5.730 -10.250 1.00 76.50 119 PRO A N 1
ATOM 937 C CA . PRO A 1 119 ? -0.750 -6.056 -8.901 1.00 76.50 119 PRO A CA 1
ATOM 938 C C . PRO A 1 119 ? -2.211 -6.525 -8.898 1.00 76.50 119 PRO A C 1
ATOM 940 O O . PRO A 1 119 ? -3.060 -5.948 -9.575 1.00 76.50 119 PRO A O 1
ATOM 943 N N . GLY A 1 120 ? -2.498 -7.584 -8.134 1.00 78.25 120 GLY A N 1
ATOM 944 C CA . GLY A 1 120 ? -3.831 -8.196 -8.062 1.00 78.25 120 GLY A CA 1
ATOM 945 C C . GLY A 1 120 ? -4.178 -9.123 -9.234 1.00 78.25 120 GLY A C 1
ATOM 946 O O . GLY A 1 120 ? -5.330 -9.530 -9.361 1.00 78.25 120 GLY A O 1
ATOM 947 N N . SER A 1 121 ? -3.207 -9.462 -10.088 1.00 82.38 121 SER A N 1
ATOM 948 C CA . SER A 1 121 ? -3.380 -10.406 -11.194 1.00 82.38 121 SER A CA 1
ATOM 949 C C . SER A 1 121 ? -2.141 -11.283 -11.392 1.00 82.38 121 SER A C 1
ATOM 951 O O . SER A 1 121 ? -1.032 -10.866 -11.071 1.00 82.38 121 SER A O 1
ATOM 953 N N . ASP A 1 122 ? -2.316 -12.442 -12.028 1.00 87.19 122 ASP A N 1
ATOM 954 C CA . ASP A 1 122 ? -1.212 -13.322 -12.449 1.00 87.19 122 ASP A CA 1
ATOM 955 C C . ASP A 1 122 ? -0.737 -13.018 -13.886 1.00 87.19 122 ASP A C 1
ATOM 957 O O . ASP A 1 122 ? -0.233 -13.885 -14.604 1.00 87.19 122 ASP A O 1
ATOM 961 N N . ILE A 1 123 ? -0.947 -11.782 -14.353 1.00 90.69 123 ILE A N 1
ATOM 962 C CA . ILE A 1 123 ? -0.682 -11.380 -15.736 1.00 90.69 123 ILE A CA 1
ATOM 963 C C . ILE A 1 123 ? 0.673 -10.681 -15.830 1.00 90.69 123 ILE A C 1
ATOM 965 O O . ILE A 1 123 ? 0.920 -9.659 -15.186 1.00 90.69 123 ILE A O 1
ATOM 969 N N . PHE A 1 124 ? 1.518 -11.198 -16.722 1.00 91.38 124 PHE A N 1
ATOM 970 C CA . PHE A 1 124 ? 2.777 -10.578 -17.116 1.00 91.38 124 PHE A CA 1
ATOM 971 C C . PHE A 1 124 ? 2.620 -9.884 -18.462 1.00 91.38 124 PHE A C 1
ATOM 973 O O . PHE A 1 124 ? 2.235 -10.506 -19.455 1.00 91.38 124 PHE A O 1
ATOM 980 N N . ALA A 1 125 ? 2.981 -8.608 -18.517 1.00 91.25 125 ALA A N 1
ATOM 981 C CA . ALA A 1 125 ? 3.019 -7.848 -19.752 1.00 91.25 125 ALA A CA 1
ATOM 982 C C . ALA A 1 125 ? 4.436 -7.389 -20.063 1.00 91.25 125 ALA A C 1
ATOM 984 O O . ALA A 1 125 ? 5.213 -7.003 -19.188 1.00 91.25 125 ALA A O 1
ATOM 985 N N . ARG A 1 126 ? 4.760 -7.404 -21.353 1.00 92.88 126 ARG A N 1
ATOM 986 C CA . ARG A 1 126 ? 5.986 -6.813 -21.869 1.00 92.88 126 ARG A CA 1
ATOM 987 C C . ARG A 1 126 ? 5.710 -5.348 -22.190 1.00 92.88 126 ARG A C 1
ATOM 989 O O . ARG A 1 126 ? 5.012 -5.045 -23.152 1.00 92.88 126 ARG A O 1
ATOM 996 N N . VAL A 1 127 ? 6.282 -4.457 -21.395 1.00 89.00 127 VAL A N 1
ATOM 997 C CA . VAL A 1 127 ? 6.030 -3.013 -21.441 1.00 89.00 127 VAL A CA 1
ATOM 998 C C . VAL A 1 127 ? 7.338 -2.291 -21.792 1.00 89.00 127 VAL A C 1
ATOM 1000 O O . VAL A 1 127 ? 8.411 -2.771 -21.416 1.00 89.00 127 VAL A O 1
ATOM 1003 N N . PRO A 1 128 ? 7.316 -1.170 -22.537 1.00 89.06 128 PRO A N 1
ATOM 1004 C CA . PRO A 1 128 ? 8.518 -0.371 -22.763 1.00 89.06 128 PRO A CA 1
ATOM 1005 C C . PRO A 1 128 ? 9.202 0.029 -21.448 1.00 89.06 128 PRO A C 1
ATOM 1007 O O . PRO A 1 128 ? 8.538 0.256 -20.433 1.00 89.06 128 PRO A O 1
ATOM 1010 N N . PHE A 1 129 ? 10.532 0.130 -21.464 1.00 86.50 129 PHE A N 1
ATOM 1011 C CA . PHE A 1 129 ? 11.343 0.399 -20.272 1.00 86.50 129 PHE A CA 1
ATOM 1012 C C . PHE A 1 129 ? 10.889 1.664 -19.531 1.00 86.50 129 PHE A C 1
ATOM 1014 O O . PHE A 1 129 ? 10.622 1.614 -18.331 1.00 86.50 129 PHE A O 1
ATOM 1021 N N . HIS A 1 130 ? 10.738 2.779 -20.253 1.00 85.44 130 HIS A N 1
ATOM 1022 C CA . HIS A 1 130 ? 10.319 4.045 -19.655 1.00 85.44 130 HIS A CA 1
ATOM 1023 C C . HIS A 1 130 ? 8.887 3.990 -19.114 1.00 85.44 130 HIS A C 1
ATOM 1025 O O . HIS A 1 130 ? 8.652 4.430 -17.997 1.00 85.44 130 HIS A O 1
ATOM 10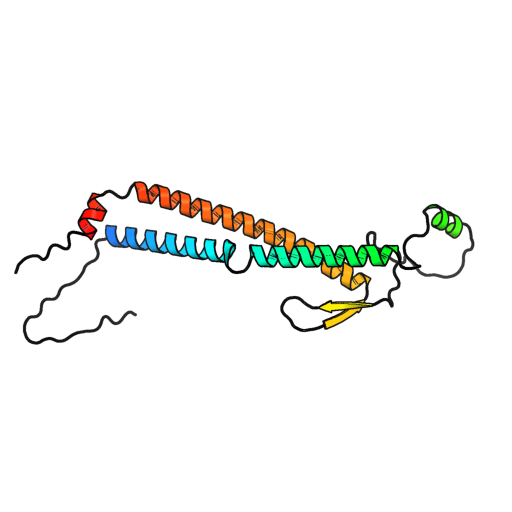31 N N . ALA A 1 131 ? 7.960 3.359 -19.839 1.00 87.62 131 ALA A N 1
ATOM 1032 C CA . ALA A 1 131 ? 6.592 3.176 -19.358 1.00 87.62 131 ALA A CA 1
ATOM 1033 C C . ALA A 1 131 ? 6.548 2.338 -18.068 1.00 87.62 131 ALA A C 1
ATOM 1035 O O . ALA A 1 131 ? 5.819 2.674 -17.144 1.00 87.62 131 ALA A O 1
ATOM 1036 N N . THR A 1 132 ? 7.382 1.298 -17.963 1.00 89.75 132 THR A N 1
ATOM 1037 C CA . THR A 1 132 ? 7.505 0.496 -16.732 1.00 89.75 132 THR A CA 1
ATOM 1038 C C . THR A 1 132 ? 7.984 1.350 -15.558 1.00 89.75 132 THR A C 1
ATOM 1040 O O . THR A 1 132 ? 7.469 1.232 -14.452 1.00 89.75 132 THR A O 1
ATOM 1043 N N . HIS A 1 133 ? 8.964 2.222 -15.799 1.00 87.75 133 HIS A N 1
ATOM 1044 C CA . HIS A 1 133 ? 9.473 3.136 -14.785 1.00 87.75 133 HIS A CA 1
ATOM 1045 C C . HIS A 1 133 ? 8.404 4.130 -14.316 1.00 87.75 133 HIS A C 1
ATOM 1047 O O . HIS A 1 133 ? 8.209 4.263 -13.115 1.00 87.75 133 HIS A O 1
ATOM 1053 N N . THR A 1 134 ? 7.688 4.774 -15.242 1.00 87.88 134 THR A N 1
ATOM 1054 C CA . THR A 1 134 ? 6.617 5.728 -14.914 1.00 87.88 134 THR A CA 1
ATOM 1055 C C . THR A 1 134 ? 5.492 5.066 -14.120 1.00 87.88 134 THR A C 1
ATOM 1057 O O . THR A 1 134 ? 5.105 5.588 -13.083 1.00 87.88 134 THR A O 1
ATOM 1060 N N . ILE A 1 135 ? 5.037 3.877 -14.537 1.00 90.75 135 ILE A N 1
ATOM 1061 C CA . ILE A 1 135 ? 4.003 3.118 -13.812 1.00 90.75 135 ILE A CA 1
ATOM 1062 C C . ILE A 1 135 ? 4.443 2.834 -12.371 1.00 90.75 135 ILE A C 1
ATOM 1064 O O . ILE A 1 135 ? 3.659 3.003 -11.444 1.00 90.75 135 ILE A O 1
ATOM 1068 N N . LEU A 1 136 ? 5.696 2.415 -12.166 1.00 91.12 136 LEU A N 1
ATOM 1069 C CA . LEU A 1 136 ? 6.212 2.131 -10.826 1.00 91.12 136 LEU A CA 1
ATOM 1070 C C . LEU A 1 136 ? 6.408 3.398 -9.979 1.00 91.12 136 LEU A C 1
ATOM 1072 O O . LEU A 1 136 ? 6.273 3.318 -8.761 1.00 91.12 136 LEU A O 1
ATOM 1076 N N . GLU A 1 137 ? 6.727 4.548 -10.581 1.00 90.25 137 GLU A N 1
ATOM 1077 C CA . GLU A 1 137 ? 6.802 5.830 -9.862 1.00 90.25 137 GLU A CA 1
ATOM 1078 C C . GLU A 1 137 ? 5.417 6.311 -9.418 1.00 90.25 137 GLU A C 1
ATOM 1080 O O . GLU A 1 137 ? 5.240 6.631 -8.244 1.00 90.25 137 GLU A O 1
ATOM 1085 N N . GLU A 1 138 ? 4.423 6.273 -10.306 1.00 91.56 138 GLU A N 1
ATOM 1086 C CA . GLU A 1 138 ? 3.030 6.595 -9.965 1.00 91.56 138 GLU A CA 1
ATOM 1087 C C . GLU A 1 138 ? 2.485 5.650 -8.882 1.00 91.56 138 GLU A C 1
ATOM 1089 O O . GLU A 1 138 ? 1.835 6.079 -7.924 1.00 91.56 138 GLU A O 1
ATOM 1094 N N . ASP A 1 139 ? 2.785 4.352 -8.991 1.00 91.38 139 ASP A N 1
ATOM 1095 C CA . ASP A 1 139 ? 2.349 3.363 -8.008 1.00 91.38 139 ASP A CA 1
ATOM 1096 C C . ASP A 1 139 ? 3.032 3.566 -6.647 1.00 91.38 139 ASP A C 1
ATOM 1098 O O . ASP A 1 139 ? 2.396 3.440 -5.601 1.00 91.38 139 ASP A O 1
ATOM 1102 N N . GLN A 1 140 ? 4.312 3.946 -6.642 1.00 91.81 140 GLN A N 1
ATOM 1103 C CA . GLN A 1 140 ? 5.046 4.306 -5.430 1.00 91.81 140 GLN A CA 1
ATOM 1104 C C . GLN A 1 140 ? 4.412 5.515 -4.717 1.00 91.81 140 GLN A C 1
ATOM 1106 O O . GLN A 1 140 ? 4.201 5.457 -3.505 1.00 91.81 140 GLN A O 1
ATOM 1111 N N . GLU A 1 141 ? 4.064 6.578 -5.449 1.00 91.94 141 GLU A N 1
ATOM 1112 C CA . GLU A 1 141 ? 3.399 7.762 -4.882 1.00 91.94 141 GLU A CA 1
ATOM 1113 C C . GLU A 1 141 ? 2.032 7.423 -4.279 1.00 91.94 141 GLU A C 1
ATOM 1115 O O . GLU A 1 141 ? 1.699 7.871 -3.175 1.00 91.94 141 GLU A O 1
ATOM 1120 N N . ARG A 1 142 ? 1.256 6.581 -4.972 1.00 91.50 142 ARG A N 1
ATOM 1121 C CA . ARG A 1 142 ? -0.030 6.080 -4.480 1.00 91.50 142 ARG A CA 1
ATOM 1122 C C . ARG A 1 142 ? 0.134 5.277 -3.189 1.00 91.50 142 ARG A C 1
ATOM 1124 O O . ARG A 1 142 ? -0.570 5.543 -2.217 1.00 91.50 142 ARG A O 1
ATOM 1131 N N . LEU A 1 143 ? 1.081 4.337 -3.149 1.00 90.81 143 LEU A N 1
ATOM 1132 C CA . LEU A 1 143 ? 1.354 3.522 -1.959 1.00 90.81 143 LEU A CA 1
ATOM 1133 C C . LEU A 1 143 ? 1.784 4.384 -0.761 1.00 90.81 143 LEU A C 1
ATOM 1135 O O . LEU A 1 143 ? 1.330 4.153 0.363 1.00 90.81 143 LEU A O 1
ATOM 1139 N N . ASP A 1 144 ? 2.598 5.417 -0.990 1.00 90.56 144 ASP A N 1
ATOM 1140 C CA . ASP A 1 144 ? 3.019 6.354 0.056 1.00 90.56 144 ASP A CA 1
ATOM 1141 C C . ASP A 1 144 ? 1.853 7.202 0.590 1.00 90.56 144 ASP A C 1
ATOM 1143 O O . ASP A 1 144 ? 1.777 7.473 1.796 1.00 90.56 144 ASP A O 1
ATOM 1147 N N . PHE A 1 145 ? 0.928 7.610 -0.281 1.00 91.50 145 PHE A N 1
ATOM 1148 C CA . PHE A 1 145 ? -0.307 8.276 0.130 1.00 91.50 145 PHE A CA 1
ATOM 1149 C C . PHE A 1 145 ? -1.196 7.348 0.968 1.00 91.50 145 PHE A C 1
ATOM 1151 O O . PHE A 1 145 ? -1.615 7.722 2.069 1.00 91.50 145 PHE A O 1
ATOM 1158 N N . ASP A 1 146 ? -1.431 6.127 0.490 1.00 88.38 146 ASP A N 1
ATOM 1159 C CA . ASP A 1 146 ? -2.271 5.140 1.166 1.00 88.38 146 ASP A CA 1
ATOM 1160 C C . ASP A 1 146 ? -1.703 4.766 2.538 1.00 88.38 146 ASP A C 1
ATOM 1162 O O . ASP A 1 146 ? -2.443 4.734 3.521 1.00 88.38 146 ASP A O 1
ATOM 1166 N N . THR A 1 147 ? -0.381 4.597 2.653 1.00 88.81 147 THR A N 1
ATOM 1167 C CA . THR A 1 147 ? 0.290 4.376 3.943 1.00 88.81 147 THR A CA 1
ATOM 1168 C C . THR A 1 147 ? -0.018 5.497 4.936 1.00 88.81 147 THR A C 1
ATOM 1170 O O . THR A 1 147 ? -0.385 5.225 6.081 1.00 88.81 147 THR A O 1
ATOM 1173 N N . LYS A 1 148 ? 0.102 6.766 4.524 1.00 90.00 148 LYS A N 1
ATOM 1174 C CA . LYS A 1 148 ? -0.172 7.914 5.408 1.00 90.00 148 LYS A CA 1
ATOM 1175 C C . LYS A 1 148 ? -1.634 7.948 5.844 1.00 90.00 148 LYS A C 1
ATOM 1177 O O . LYS A 1 148 ? -1.914 8.176 7.020 1.00 90.00 148 LYS A O 1
ATOM 1182 N N . LYS A 1 149 ? -2.554 7.683 4.914 1.00 89.75 149 LYS A N 1
ATOM 1183 C CA . LYS A 1 149 ? -3.995 7.625 5.184 1.00 89.75 149 LYS A CA 1
ATOM 1184 C C . LYS A 1 149 ? -4.347 6.501 6.165 1.00 89.75 149 LYS A C 1
ATOM 1186 O O . LYS A 1 149 ? -5.120 6.708 7.101 1.00 89.75 149 LYS A O 1
ATOM 1191 N N . LEU A 1 150 ? -3.742 5.328 5.997 1.00 86.69 150 LEU A N 1
ATOM 1192 C CA . LEU A 1 150 ? -3.914 4.191 6.900 1.00 86.69 150 LEU A CA 1
ATOM 1193 C C . LEU A 1 150 ? -3.361 4.487 8.293 1.00 86.69 150 LEU A C 1
ATOM 1195 O O . LEU A 1 150 ? -4.019 4.208 9.291 1.00 86.69 150 LEU A O 1
ATOM 1199 N N . GLN A 1 151 ? -2.190 5.116 8.380 1.00 87.31 151 GLN A N 1
ATOM 1200 C CA . GLN A 1 151 ? -1.615 5.534 9.659 1.00 87.31 151 GLN A CA 1
ATOM 1201 C C . GLN A 1 151 ? -2.504 6.542 10.393 1.00 87.31 151 GLN A C 1
ATOM 1203 O O . GLN A 1 151 ? -2.685 6.415 11.607 1.00 87.31 151 GLN A O 1
ATOM 1208 N N . SER A 1 152 ? -3.087 7.518 9.684 1.00 89.69 152 SER A N 1
ATOM 1209 C CA . SER A 1 152 ? -4.040 8.447 10.303 1.00 89.69 152 SER A CA 1
ATOM 1210 C C . SER A 1 152 ? -5.292 7.730 10.800 1.00 89.69 152 SER A C 1
ATOM 1212 O O . SER A 1 152 ? -5.697 7.966 11.934 1.00 89.69 152 SER A O 1
ATOM 1214 N N . PHE A 1 153 ? -5.840 6.802 10.010 1.00 87.75 153 PHE A N 1
ATOM 1215 C CA . PHE A 1 153 ? -7.022 6.024 10.387 1.00 87.75 153 PHE A CA 1
ATOM 1216 C C . PHE A 1 153 ? -6.768 5.157 11.627 1.00 87.75 153 PHE A C 1
ATOM 1218 O O . PHE A 1 153 ? -7.538 5.178 12.583 1.00 87.75 153 PHE A O 1
ATOM 1225 N N . VAL A 1 154 ? -5.637 4.445 11.659 1.00 87.25 154 VAL A N 1
ATOM 1226 C CA . VAL A 1 154 ? -5.227 3.636 12.815 1.00 87.25 154 VAL A CA 1
ATOM 1227 C C . VAL A 1 154 ? -5.082 4.505 14.061 1.00 87.25 154 VAL A C 1
ATOM 1229 O O . VAL A 1 154 ? -5.526 4.105 15.138 1.00 87.25 154 VAL A O 1
ATOM 1232 N N . LYS A 1 155 ? -4.480 5.694 13.941 1.00 88.19 155 LYS A N 1
ATOM 1233 C CA . LYS A 1 155 ? -4.313 6.625 15.063 1.00 88.19 155 LYS A CA 1
ATOM 1234 C C . LYS A 1 155 ? -5.658 7.129 15.588 1.00 88.19 155 LYS A C 1
ATOM 1236 O O . LYS A 1 155 ? -5.856 7.137 16.799 1.00 88.19 155 LYS A O 1
ATOM 1241 N N . GLU A 1 156 ? -6.564 7.508 14.694 1.00 88.06 156 GLU A N 1
ATOM 1242 C CA . GLU A 1 156 ? -7.914 7.964 15.028 1.00 88.06 156 GLU A CA 1
ATOM 1243 C C . GLU A 1 156 ? -8.717 6.872 15.744 1.00 88.06 156 GLU A C 1
ATOM 1245 O O . GLU A 1 156 ? -9.184 7.085 16.859 1.00 88.06 156 GLU A O 1
ATOM 1250 N N . LYS A 1 157 ? -8.793 5.665 15.172 1.00 84.44 157 LYS A N 1
ATOM 1251 C CA . LYS A 1 157 ? -9.502 4.534 15.789 1.00 84.44 157 LYS A CA 1
ATOM 1252 C C . LYS A 1 157 ? -8.903 4.126 17.132 1.00 84.44 157 LYS A C 1
ATOM 1254 O O . LYS A 1 157 ? -9.635 3.869 18.080 1.00 84.44 157 LYS A O 1
ATOM 1259 N N . SER A 1 158 ? -7.574 4.142 17.252 1.00 84.31 158 SER A N 1
ATOM 1260 C CA . SER A 1 158 ? -6.906 3.883 18.537 1.00 84.31 158 SER A CA 1
ATOM 1261 C C . SER A 1 158 ? -7.260 4.935 19.590 1.00 84.31 158 SER A C 1
ATOM 1263 O O . SER A 1 158 ? -7.427 4.598 20.759 1.00 84.31 158 SER A O 1
ATOM 1265 N N . PHE A 1 159 ? -7.377 6.203 19.183 1.00 86.50 159 PHE A N 1
ATOM 1266 C CA . PHE A 1 159 ? -7.784 7.287 20.071 1.00 86.50 159 PHE A CA 1
ATOM 1267 C C . PHE A 1 159 ? -9.240 7.126 20.526 1.00 86.50 159 PHE A C 1
ATOM 1269 O O . PHE A 1 159 ? -9.494 7.187 21.724 1.00 86.50 159 PHE A O 1
ATOM 1276 N N . LEU A 1 160 ? -10.164 6.828 19.606 1.00 85.12 160 LEU A N 1
ATOM 1277 C CA . LEU A 1 160 ? -11.580 6.597 19.921 1.00 85.12 160 LEU A CA 1
ATOM 1278 C C . LEU A 1 160 ? -11.775 5.430 20.895 1.00 85.12 160 LEU A C 1
ATOM 1280 O O . LEU A 1 160 ? -12.519 5.554 21.864 1.00 85.12 160 LEU A O 1
ATOM 1284 N N . ILE A 1 161 ? -11.064 4.317 20.693 1.00 82.31 161 ILE A N 1
ATOM 1285 C CA . ILE A 1 161 ? -11.103 3.180 21.626 1.00 82.31 161 ILE A CA 1
ATOM 1286 C C . ILE A 1 161 ? -10.539 3.583 22.991 1.00 82.31 161 ILE A C 1
ATOM 1288 O O . ILE A 1 161 ? -11.108 3.220 24.016 1.00 82.31 161 ILE A O 1
ATOM 1292 N N . SER A 1 162 ? -9.447 4.352 23.029 1.00 82.12 162 SER A N 1
ATOM 1293 C CA . SER A 1 162 ? -8.871 4.832 24.290 1.00 82.12 162 SER A CA 1
ATOM 1294 C C . SER A 1 162 ? -9.815 5.775 25.041 1.00 82.12 162 SER A C 1
ATOM 1296 O O . SER A 1 162 ? -9.895 5.704 26.265 1.00 82.12 162 SER A O 1
ATOM 1298 N N . GLU A 1 163 ? -10.521 6.654 24.330 1.00 83.19 163 GLU A N 1
ATOM 1299 C CA . GLU A 1 163 ? -11.501 7.576 24.906 1.00 83.19 163 GLU A CA 1
ATOM 1300 C C . GLU A 1 163 ? -12.711 6.815 25.462 1.00 83.19 163 GLU A C 1
ATOM 1302 O O . GLU A 1 163 ? -13.080 7.003 26.621 1.00 83.19 163 GLU A O 1
ATOM 1307 N N . LYS A 1 164 ? -13.274 5.887 24.677 1.00 78.06 164 LYS A N 1
ATOM 1308 C CA . LYS A 1 164 ? -14.383 5.021 25.103 1.00 78.06 164 LYS A CA 1
ATOM 1309 C C . LYS A 1 164 ? -13.983 4.086 26.252 1.00 78.06 164 LYS A C 1
ATOM 1311 O O . LYS A 1 164 ? -14.760 3.894 27.182 1.00 78.06 164 LYS A O 1
ATOM 1316 N N . GLY A 1 165 ? -12.758 3.561 26.247 1.00 68.94 165 GLY A N 1
ATOM 1317 C CA . GLY A 1 165 ? -12.208 2.750 27.337 1.00 68.94 165 GLY A CA 1
ATOM 1318 C C . GLY A 1 165 ? -12.097 3.525 28.653 1.00 68.94 165 GLY A C 1
ATOM 1319 O O . GLY A 1 165 ? -12.518 3.027 29.691 1.00 68.94 165 GLY A O 1
ATOM 1320 N N . ALA A 1 166 ? -11.652 4.784 28.614 1.00 64.69 166 ALA A N 1
ATOM 1321 C CA . ALA A 1 166 ? -11.638 5.654 29.795 1.00 64.69 166 ALA A CA 1
ATOM 1322 C C . ALA A 1 166 ? -13.052 5.989 30.324 1.00 64.69 166 ALA A C 1
ATOM 1324 O O . ALA A 1 166 ? -13.214 6.378 31.483 1.00 64.69 166 ALA A O 1
ATOM 1325 N N . LEU A 1 167 ? -14.095 5.853 29.494 1.00 57.41 167 LEU A N 1
ATOM 1326 C CA . LEU A 1 167 ? -15.494 5.940 29.929 1.00 57.41 167 LEU A CA 1
ATOM 1327 C C . LEU A 1 167 ? -15.980 4.638 30.585 1.00 57.41 167 LEU A C 1
ATOM 1329 O O . LEU A 1 167 ? -16.831 4.706 31.471 1.00 57.41 167 LEU A O 1
ATOM 1333 N N . ALA A 1 168 ? -15.413 3.481 30.229 1.00 56.94 168 ALA A N 1
ATOM 1334 C CA . ALA A 1 168 ? -15.710 2.207 30.886 1.00 56.94 168 ALA A CA 1
ATOM 1335 C C . ALA A 1 168 ? -15.255 2.192 32.359 1.00 56.94 168 ALA A C 1
ATOM 1337 O O . ALA A 1 168 ? -15.953 1.638 33.207 1.00 56.94 168 ALA A O 1
ATOM 1338 N N . ASP A 1 169 ? -14.175 2.904 32.698 1.00 58.16 169 ASP A N 1
ATOM 1339 C CA . ASP A 1 169 ? -13.722 3.104 34.088 1.00 58.16 169 ASP A CA 1
ATOM 1340 C C . ASP A 1 169 ? -14.730 3.891 34.954 1.00 58.16 169 ASP A C 1
ATOM 1342 O O . ASP A 1 169 ? -14.653 3.880 36.184 1.00 58.16 169 ASP A O 1
ATOM 1346 N N . LYS A 1 170 ? -15.701 4.577 34.330 1.00 58.47 170 LYS A N 1
ATOM 1347 C CA . LYS A 1 170 ? -16.798 5.280 35.019 1.00 58.47 170 LYS A CA 1
ATOM 1348 C C . LYS A 1 170 ? -18.032 4.403 35.226 1.00 58.47 170 LYS A C 1
ATOM 1350 O O . LYS A 1 170 ? -18.990 4.854 35.860 1.00 58.47 170 LYS A O 1
ATOM 1355 N N . ILE A 1 171 ? -18.040 3.170 34.713 1.00 61.88 171 ILE A N 1
ATOM 1356 C CA . ILE A 1 171 ? -19.143 2.235 34.932 1.00 61.88 171 ILE A CA 1
ATOM 1357 C C . ILE A 1 171 ? -19.123 1.828 36.406 1.00 61.88 171 ILE A C 1
ATOM 1359 O O . ILE A 1 171 ? -18.236 1.128 36.890 1.00 61.88 171 ILE A O 1
ATOM 1363 N N . SER A 1 172 ? -20.129 2.308 37.135 1.00 55.38 172 SER A N 1
ATOM 1364 C CA . SER A 1 172 ? -20.320 2.013 38.550 1.00 55.38 172 SER A CA 1
ATOM 1365 C C . SER A 1 172 ? -20.343 0.495 38.789 1.00 55.38 172 SER A C 1
ATOM 1367 O O . SER A 1 172 ? -21.104 -0.212 38.121 1.00 55.38 172 SER A O 1
ATOM 1369 N N . PRO A 1 173 ? -19.630 -0.021 39.810 1.00 60.69 173 PRO A N 1
ATOM 1370 C CA . PRO A 1 173 ? -19.769 -1.404 40.267 1.00 60.69 173 PRO A CA 1
ATOM 1371 C C . PRO A 1 173 ? -21.218 -1.798 40.589 1.00 60.69 173 PRO A C 1
ATOM 1373 O O . PRO A 1 173 ? -21.529 -2.983 40.647 1.00 60.69 173 PRO A O 1
ATOM 1376 N N . GLY A 1 174 ? -22.115 -0.826 40.800 1.00 60.22 174 GLY A N 1
ATOM 1377 C CA . GLY A 1 174 ? -23.555 -1.042 40.940 1.00 60.22 174 GLY A CA 1
ATOM 1378 C C . GLY A 1 174 ? -24.225 -1.586 39.673 1.00 60.22 174 GLY A C 1
ATOM 1379 O O . GLY A 1 174 ? -25.090 -2.446 39.788 1.00 60.22 174 GLY A O 1
ATOM 1380 N N . ILE A 1 175 ? -23.777 -1.162 38.486 1.00 63.78 175 ILE A N 1
ATOM 1381 C CA . ILE A 1 175 ? -24.263 -1.651 37.181 1.00 63.78 175 ILE A CA 1
ATOM 1382 C C . ILE A 1 175 ? -23.742 -3.078 36.930 1.00 63.78 175 ILE A C 1
ATOM 1384 O O . ILE A 1 175 ? -24.467 -3.955 36.468 1.00 63.78 175 ILE A O 1
ATOM 1388 N N . VAL A 1 176 ? -22.499 -3.360 37.336 1.00 62.69 176 VAL A N 1
ATOM 1389 C CA . VAL A 1 176 ? -21.935 -4.725 37.316 1.00 62.69 176 VAL A CA 1
ATOM 1390 C C . VAL A 1 176 ? -22.607 -5.631 38.349 1.00 62.69 176 VAL A C 1
ATOM 1392 O O . VAL A 1 176 ? -22.845 -6.809 38.097 1.00 62.69 176 VAL A O 1
ATOM 1395 N N . LYS A 1 177 ? -22.985 -5.096 39.512 1.00 58.19 177 LYS A N 1
ATOM 1396 C CA . LYS A 1 177 ? -23.787 -5.839 40.488 1.00 58.19 177 LYS A CA 1
ATOM 1397 C C . LYS A 1 177 ? -25.175 -6.166 39.951 1.00 58.19 177 LYS A C 1
ATOM 1399 O O . LYS A 1 177 ? -25.589 -7.304 40.135 1.00 58.19 177 LYS A O 1
ATOM 1404 N N . SER A 1 178 ? -25.850 -5.241 39.260 1.00 59.44 178 SER A N 1
ATOM 1405 C CA . SER A 1 178 ? -27.150 -5.532 38.639 1.00 59.44 178 SER A CA 1
ATOM 1406 C C . SER A 1 178 ? -27.062 -6.571 37.514 1.00 59.44 178 SER A C 1
ATOM 1408 O O . SER A 1 178 ? -28.026 -7.297 37.304 1.00 59.44 178 SER A O 1
ATOM 1410 N N . LEU A 1 179 ? -25.908 -6.694 36.838 1.00 57.25 179 LEU A N 1
ATOM 1411 C CA . LEU A 1 179 ? -25.614 -7.758 35.861 1.00 57.25 179 LEU A CA 1
ATOM 1412 C C . LEU A 1 179 ? -25.538 -9.160 36.496 1.00 57.25 179 LEU A C 1
ATOM 1414 O O . LEU A 1 179 ? -25.933 -10.140 35.869 1.00 57.25 179 LEU A O 1
ATOM 1418 N N . VAL A 1 180 ? -25.011 -9.268 37.721 1.00 56.31 180 VAL A N 1
ATOM 1419 C CA . VAL A 1 180 ? -24.819 -10.554 38.423 1.00 56.31 180 VAL A CA 1
ATOM 1420 C C . VAL A 1 180 ? -26.029 -10.920 39.284 1.00 56.31 180 VAL A C 1
ATOM 1422 O O . VAL A 1 180 ? -26.325 -12.099 39.475 1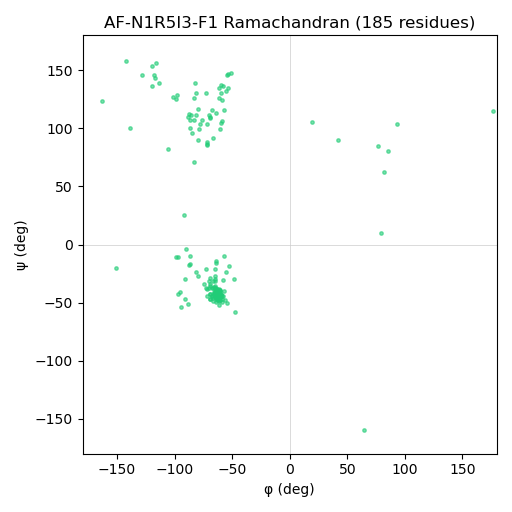.00 56.31 180 VAL A O 1
ATOM 1425 N N . SER A 1 181 ? -26.763 -9.928 39.790 1.00 54.84 181 SER A N 1
ATOM 1426 C CA . SER A 1 181 ? -27.995 -10.152 40.538 1.00 54.84 181 SER A CA 1
ATOM 1427 C C . SER A 1 181 ? -29.182 -10.331 39.588 1.00 54.84 181 SER A C 1
ATOM 1429 O O . SER A 1 181 ? -30.065 -9.478 39.517 1.00 54.84 181 SER A O 1
ATOM 1431 N N . LEU A 1 182 ? -29.233 -11.460 38.876 1.00 55.09 182 LEU A N 1
ATOM 1432 C CA . LEU A 1 182 ? -30.510 -11.986 38.395 1.00 55.09 182 LEU A CA 1
ATOM 1433 C C . LEU A 1 182 ? -31.309 -12.409 39.633 1.00 55.09 182 LEU A C 1
ATOM 1435 O O . LEU A 1 182 ? -31.146 -13.512 40.150 1.00 55.09 182 LEU A O 1
ATOM 1439 N N . THR A 1 183 ? -32.118 -11.503 40.174 1.00 53.72 183 THR A N 1
ATOM 1440 C CA . THR A 1 183 ? -33.072 -11.861 41.222 1.00 53.72 183 THR A CA 1
ATOM 1441 C C . THR A 1 183 ? -34.194 -12.670 40.592 1.00 53.72 183 THR A C 1
ATOM 1443 O O . THR A 1 183 ? -35.078 -12.111 39.941 1.00 53.72 183 THR A O 1
ATOM 1446 N N . ASP A 1 184 ? -34.158 -13.986 40.805 1.00 48.22 184 ASP A N 1
ATOM 1447 C CA . ASP A 1 184 ? -35.356 -14.814 40.748 1.00 48.22 184 ASP A CA 1
ATOM 1448 C C . ASP A 1 184 ? -36.314 -14.248 41.797 1.00 48.22 184 ASP A C 1
ATOM 1450 O O . ASP A 1 184 ? -36.075 -14.358 43.002 1.00 48.22 184 ASP A O 1
ATOM 1454 N N . ASN A 1 185 ? -37.366 -13.564 41.352 1.00 51.41 185 ASN A N 1
ATOM 1455 C CA . ASN A 1 185 ? -38.456 -13.233 42.254 1.00 51.41 185 ASN A CA 1
ATOM 1456 C C . ASN A 1 185 ? -39.131 -14.564 42.618 1.00 51.41 185 ASN A C 1
ATOM 1458 O O . ASN A 1 185 ? -39.651 -15.228 41.714 1.00 51.41 185 ASN A O 1
ATOM 1462 N N . PRO A 1 186 ? -39.110 -14.993 43.893 1.00 4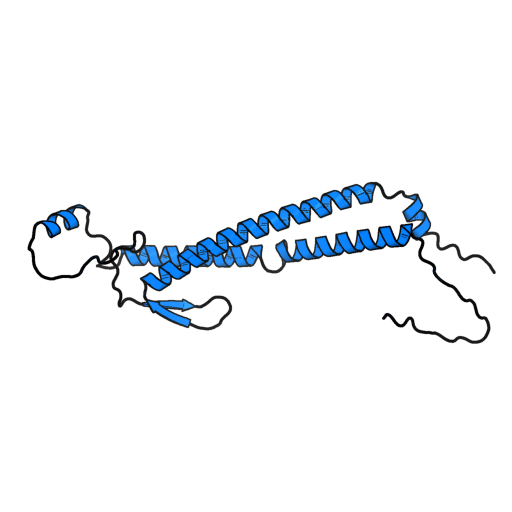9.16 186 PRO A N 1
ATOM 1463 C CA . PRO A 1 186 ? -39.799 -16.210 44.288 1.00 49.16 186 PRO A CA 1
ATOM 1464 C C . PRO A 1 186 ? -41.301 -16.049 44.014 1.00 49.16 186 PRO A C 1
ATOM 1466 O O . PRO A 1 186 ? -41.878 -14.998 44.298 1.00 49.16 186 PRO A O 1
ATOM 1469 N N . LYS A 1 187 ? -41.897 -17.086 43.415 1.00 39.94 187 LYS A N 1
ATOM 1470 C CA . LYS A 1 187 ? -43.347 -17.216 43.206 1.00 39.94 187 LYS A CA 1
ATOM 1471 C C . LYS A 1 187 ? -44.114 -17.278 44.518 1.00 39.94 187 LYS A C 1
ATOM 1473 O O . LYS A 1 187 ? -43.624 -17.967 45.440 1.00 39.94 187 LYS A O 1
#